Protein AF-A0AA39XYD8-F1 (afdb_monomer)

Sequence (251 aa):
MTGRFVELVSIGDPITAEKLLSNLRPEFFCQQPRWNIHKRDIPWSIYMTHDVLLQATTYLVVCSTKQSRNRIVKERLEDMFTWGQGESSVPGKFVDPFMLHLTITQEAFLEAKSIITDMRYRLYDQLDQVDRYCMKNPEDRERDELEALTIGLHTVSQDTDSMSASADMANLILRRISDAHRRYASFERDQSRKDGLEKTRDAINYLSISIESQLRWLASYKSRKDIAMNLVSVNMSWKVTELIARRSSIS

Mean predicted aligned error: 8.54 Å

Radius of gyration: 25.53 Å; Cα contacts (8 Å, |Δi|>4): 226; chains: 1; bounding box: 50×36×96 Å

Nearest PDB structures (foldseek):
  3na7-assembly1_A  TM=6.638E-01  e=9.474E-01  Helicobacter pylori NCTC 11638
  6h2d-assembly1_R  TM=3.527E-01  e=1.727E-01  Aeromonas hydrophila subsp. hydrophila AL09-71
  6z0c-assembly4_D  TM=4.457E-01  e=6.106E-01  Esc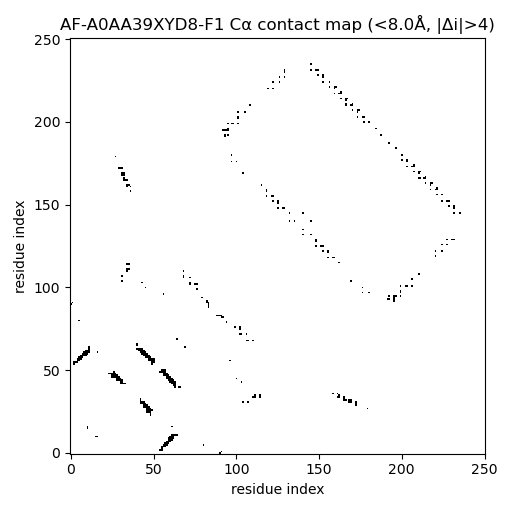herichia coli
  8d9p-assembly1_A  TM=4.903E-01  e=1.317E+00  synthetic construct
  8d9o-assembly1_A  TM=4.530E-01  e=1.180E+00  synthetic construct

pLDDT: mean 82.98, std 15.46, range [29.53, 97.88]

Organism: NCBI:txid869390

Secondary structure (DSSP, 8-state):
----------BS-HHHHHHHHHH---SEEEE---S-TTS--PPPEEEEEEETTTTEEEEEEE--TT-TTHHHHHHHHHHHHHTT-SSS-PPPPPPPTHHHHHHHHHHHHHHHHHHHHHHHHHHHHHHHHHHHHHHS-GGG--HHHHHHHHHHHHHHHHHHHHHHHHHHHHHHHHHHHHHHHHHHHHH---GGGHHHHHHHHHHHHHHHHHHHHHHHHHHHHHHHHHHHHHHHHHHHHHHHHHHHHHHHT--

Structure (mmCIF, N/CA/C/O backbone):
data_AF-A0AA39XYD8-F1
#
_entry.id   AF-A0AA39XYD8-F1
#
loop_
_atom_site.group_PDB
_atom_site.id
_atom_site.type_symbol
_atom_site.label_atom_id
_atom_site.label_alt_id
_atom_site.label_comp_id
_atom_site.label_asym_id
_atom_site.label_entity_id
_atom_site.label_seq_id
_atom_site.pdbx_PDB_ins_code
_atom_site.Cartn_x
_atom_site.Cartn_y
_atom_site.Cartn_z
_atom_site.occupancy
_atom_site.B_iso_or_equiv
_atom_site.auth_seq_id
_atom_site.auth_comp_id
_atom_site.auth_asym_id
_atom_site.auth_atom_id
_atom_site.pdbx_PDB_model_num
ATOM 1 N N . MET A 1 1 ? -13.217 -4.258 35.309 1.00 33.03 1 MET A N 1
ATOM 2 C CA . MET A 1 1 ? -14.067 -4.459 34.116 1.00 33.03 1 MET A CA 1
ATOM 3 C C . MET A 1 1 ? -13.158 -4.890 32.979 1.00 33.03 1 MET A C 1
ATOM 5 O O . MET A 1 1 ? -12.410 -4.072 32.466 1.00 33.03 1 MET A O 1
ATOM 9 N N . THR A 1 2 ? -13.102 -6.191 32.704 1.00 29.53 2 THR A N 1
ATOM 10 C CA . THR A 1 2 ? -12.073 -6.831 31.870 1.00 29.53 2 THR A CA 1
ATOM 11 C C . THR A 1 2 ? -12.725 -7.467 30.650 1.00 29.53 2 THR A C 1
ATOM 13 O O . THR A 1 2 ? -13.114 -8.630 30.695 1.00 29.53 2 THR A O 1
ATOM 16 N N . GLY A 1 3 ? -12.851 -6.702 29.566 1.00 30.56 3 GLY A N 1
ATOM 17 C CA . GLY A 1 3 ? -13.125 -7.261 28.246 1.00 30.56 3 GLY A CA 1
ATOM 18 C C . GLY A 1 3 ? -11.853 -7.934 27.739 1.00 30.56 3 GLY A C 1
ATOM 19 O O . GLY A 1 3 ? -10.925 -7.259 27.303 1.00 30.56 3 GLY A O 1
ATOM 20 N N . ARG A 1 4 ? -11.771 -9.257 27.871 1.00 43.25 4 ARG A N 1
ATOM 21 C CA . ARG A 1 4 ? -10.704 -10.086 27.301 1.00 43.25 4 ARG A CA 1
ATOM 22 C C . ARG A 1 4 ? -11.365 -11.160 26.460 1.00 43.25 4 ARG A C 1
ATOM 24 O O . ARG A 1 4 ? -12.000 -12.029 27.036 1.00 43.25 4 ARG A O 1
ATOM 31 N N . PHE A 1 5 ? -11.187 -11.096 25.145 1.00 37.56 5 PHE A N 1
ATOM 32 C CA . PHE A 1 5 ? -10.829 -12.239 24.300 1.00 37.56 5 PHE A CA 1
ATOM 33 C C . PHE A 1 5 ? -10.671 -11.733 22.859 1.00 37.56 5 PHE A C 1
ATOM 35 O O . PHE A 1 5 ? -11.650 -11.405 22.197 1.00 37.56 5 PHE A O 1
ATOM 42 N N . VAL A 1 6 ? -9.428 -11.639 22.385 1.00 45.50 6 VAL A N 1
ATOM 43 C CA . VAL A 1 6 ? -9.120 -11.481 20.959 1.00 45.50 6 VAL A CA 1
ATOM 44 C C . VAL A 1 6 ? -8.475 -12.781 20.525 1.00 45.50 6 VAL A C 1
ATOM 46 O O . VAL A 1 6 ? -7.332 -13.059 20.880 1.00 45.50 6 VAL A O 1
ATOM 49 N N . GLU A 1 7 ? -9.224 -13.605 19.803 1.00 42.00 7 GLU A N 1
ATOM 50 C CA . GLU A 1 7 ? -8.678 -14.820 19.215 1.00 42.00 7 GLU A CA 1
ATOM 51 C C . GLU A 1 7 ? -8.037 -14.466 17.870 1.00 42.00 7 GLU A C 1
ATOM 53 O O . GLU A 1 7 ? -8.695 -14.374 16.841 1.00 42.00 7 GLU A O 1
ATOM 58 N N . LEU A 1 8 ? -6.728 -14.217 17.880 1.00 46.56 8 LEU A N 1
ATOM 59 C CA . LEU A 1 8 ? -5.937 -14.051 16.661 1.00 46.56 8 LEU A CA 1
ATOM 60 C C . LEU A 1 8 ? -5.742 -15.420 16.002 1.00 46.56 8 LEU A C 1
ATOM 62 O O . LEU A 1 8 ? -4.705 -16.065 16.159 1.00 46.56 8 LEU A O 1
ATOM 66 N N . VAL A 1 9 ? -6.747 -15.880 15.258 1.00 48.34 9 VAL A N 1
ATOM 67 C CA . VAL A 1 9 ? -6.609 -17.115 14.483 1.00 48.34 9 VAL A CA 1
ATOM 68 C C . VAL A 1 9 ? -5.828 -16.803 13.206 1.00 48.34 9 VAL A C 1
ATOM 70 O O . VAL A 1 9 ? -6.396 -16.401 12.195 1.00 48.34 9 VAL A O 1
ATOM 73 N N . SER A 1 10 ? -4.503 -16.961 13.262 1.00 45.69 10 SER A N 1
ATOM 74 C CA . SER A 1 10 ? -3.648 -16.997 12.071 1.00 45.69 10 SER A CA 1
ATOM 75 C C . SER A 1 10 ? -3.865 -18.334 11.371 1.00 45.69 10 SER A C 1
ATOM 77 O O . SER A 1 10 ? -3.392 -19.371 11.836 1.00 45.69 10 SER A O 1
ATOM 79 N N . ILE A 1 11 ? -4.632 -18.330 10.285 1.00 51.59 11 ILE A N 1
ATOM 80 C CA . ILE A 1 11 ? -4.981 -19.559 9.574 1.00 51.59 11 ILE A CA 1
ATOM 81 C C . ILE A 1 11 ? -4.205 -19.635 8.268 1.00 51.59 11 ILE A C 1
ATOM 83 O O . ILE A 1 11 ? -4.453 -18.873 7.337 1.00 51.59 11 ILE A O 1
ATOM 87 N N . GLY A 1 12 ? -3.297 -20.607 8.203 1.00 47.69 12 GLY A N 1
ATOM 88 C CA . GLY A 1 12 ? -2.593 -21.011 6.986 1.00 47.69 12 GLY A CA 1
ATOM 89 C C . GLY A 1 12 ? -3.350 -22.019 6.108 1.00 47.69 12 GLY A C 1
ATOM 90 O O . GLY A 1 12 ? -2.782 -22.462 5.116 1.00 47.69 12 GLY A O 1
ATOM 91 N N . ASP A 1 13 ? -4.593 -22.386 6.445 1.00 53.75 13 ASP A N 1
ATOM 92 C CA . ASP A 1 13 ? -5.416 -23.353 5.696 1.00 53.75 13 ASP A CA 1
ATOM 93 C C . ASP A 1 13 ? -6.837 -22.806 5.389 1.00 53.75 13 ASP A C 1
ATOM 95 O O . ASP A 1 13 ? -7.633 -22.620 6.317 1.00 53.75 13 ASP A O 1
ATOM 99 N N . PRO A 1 14 ? -7.195 -22.568 4.109 1.00 53.69 14 PRO A N 1
ATOM 100 C CA . PRO A 1 14 ? -8.505 -22.053 3.688 1.00 53.69 14 PRO A CA 1
ATOM 101 C C . PRO A 1 14 ? -9.713 -22.777 4.305 1.00 53.69 14 PRO A C 1
ATOM 103 O O . PRO A 1 14 ? -10.721 -22.138 4.606 1.00 53.69 14 PRO A O 1
ATOM 106 N N . ILE A 1 15 ? -9.598 -24.086 4.561 1.00 56.22 15 ILE A N 1
ATOM 107 C CA . ILE A 1 15 ? -10.690 -24.931 5.072 1.00 56.22 15 ILE A CA 1
ATOM 108 C C . ILE A 1 15 ? -11.070 -24.559 6.517 1.00 56.22 15 ILE A C 1
ATOM 110 O O . ILE A 1 15 ? -12.238 -24.624 6.908 1.00 56.22 15 ILE A O 1
ATOM 114 N N . THR A 1 16 ? -10.095 -24.143 7.328 1.00 60.78 16 THR A N 1
ATOM 115 C CA . THR A 1 16 ? -10.338 -23.750 8.727 1.00 60.78 16 THR A CA 1
ATOM 116 C C . THR A 1 16 ? -10.955 -22.351 8.805 1.00 60.78 16 THR A C 1
ATOM 118 O O . THR A 1 16 ? -11.824 -22.104 9.641 1.00 60.78 16 THR A O 1
ATOM 121 N N . ALA A 1 17 ? -10.569 -21.451 7.894 1.00 62.19 17 ALA A N 1
ATOM 122 C CA . ALA A 1 17 ? -11.141 -20.110 7.810 1.00 62.19 17 ALA A CA 1
ATOM 123 C C . ALA A 1 17 ? -12.620 -20.150 7.403 1.00 62.19 17 ALA A C 1
ATOM 125 O O . ALA A 1 17 ? -13.432 -19.460 8.010 1.00 62.19 17 ALA A O 1
ATOM 126 N N . GLU A 1 18 ? -12.991 -20.997 6.441 1.00 64.88 18 GLU A N 1
ATOM 127 C CA . GLU A 1 18 ? -14.378 -21.141 5.981 1.00 64.88 18 GLU A CA 1
ATOM 128 C C . GLU A 1 18 ? -15.314 -21.645 7.093 1.00 64.88 18 GLU A C 1
ATOM 130 O O . GLU A 1 18 ? -16.397 -21.095 7.303 1.00 64.88 18 GLU A O 1
ATOM 135 N N . LYS A 1 19 ? -14.863 -22.624 7.890 1.00 66.06 19 LYS A N 1
ATOM 136 C CA . LYS A 1 19 ? -15.617 -23.112 9.056 1.00 66.06 19 LYS A CA 1
ATOM 137 C C . LYS A 1 19 ? -15.799 -22.041 10.129 1.00 66.06 19 LYS A C 1
ATOM 139 O O . LYS A 1 19 ? -16.892 -21.919 10.676 1.00 66.06 19 LYS A O 1
ATOM 144 N N . LEU A 1 20 ? -14.769 -21.249 10.423 1.00 66.62 20 LEU A N 1
ATOM 145 C CA . LEU A 1 20 ? -14.883 -20.165 11.405 1.00 66.62 20 LEU A CA 1
ATOM 146 C C . LEU A 1 20 ? -15.771 -19.028 10.890 1.00 66.62 20 LEU A C 1
ATOM 148 O O . LEU A 1 20 ? -16.625 -18.541 11.627 1.00 66.62 20 LEU A O 1
ATOM 152 N N . LEU A 1 21 ? -15.643 -18.671 9.610 1.00 68.88 21 LEU A N 1
ATOM 153 C CA . LEU A 1 21 ? -16.494 -17.679 8.955 1.00 68.88 21 LEU A CA 1
ATOM 154 C C . LEU A 1 21 ? -17.969 -18.095 8.935 1.00 68.88 21 LEU A C 1
ATOM 156 O O . LEU A 1 21 ? -18.824 -17.233 9.083 1.00 68.88 21 LEU A O 1
ATOM 160 N N . SER A 1 22 ? -18.284 -19.392 8.825 1.00 70.69 22 SER A N 1
ATOM 161 C CA . SER A 1 22 ? -19.678 -19.870 8.845 1.00 70.69 22 SER A CA 1
ATOM 162 C C . SER A 1 22 ? -20.425 -19.566 10.153 1.00 70.69 22 SER A C 1
ATOM 164 O O . SER A 1 22 ? -21.649 -19.441 10.148 1.00 70.69 22 SER A O 1
ATOM 166 N N . ASN A 1 23 ? -19.690 -19.380 11.255 1.00 69.81 23 ASN A N 1
ATOM 167 C CA . ASN A 1 23 ? -20.238 -19.034 12.568 1.00 69.81 23 ASN A CA 1
ATOM 168 C C . ASN A 1 23 ? -20.113 -17.537 12.900 1.00 69.81 23 ASN A C 1
ATOM 170 O O . ASN A 1 23 ? -20.677 -17.077 13.891 1.00 69.81 23 ASN A O 1
ATOM 174 N N . LEU A 1 24 ? -19.389 -16.769 12.081 1.00 72.00 24 LEU A N 1
ATOM 175 C CA . LEU A 1 24 ? -19.148 -15.341 12.263 1.00 72.00 24 LEU A CA 1
ATOM 176 C C . LEU A 1 24 ? -20.067 -14.531 11.341 1.00 72.00 24 LEU A C 1
ATOM 178 O O . LEU A 1 24 ? -20.147 -14.775 10.141 1.00 72.00 24 LEU A O 1
ATOM 182 N N . ARG A 1 25 ? -20.734 -13.510 11.886 1.00 82.69 25 ARG A N 1
ATOM 183 C CA . ARG A 1 25 ? -21.449 -12.499 11.093 1.00 82.69 25 ARG A CA 1
ATOM 184 C C . ARG A 1 25 ? -20.622 -11.214 11.077 1.00 82.69 25 ARG A C 1
ATOM 186 O O . ARG A 1 25 ? -20.811 -10.385 11.959 1.00 82.69 25 ARG A O 1
ATOM 193 N N . PRO A 1 26 ? -19.677 -11.049 10.133 1.00 83.44 26 PRO A N 1
ATOM 194 C CA . PRO A 1 26 ? -18.779 -9.905 10.150 1.00 83.44 26 PRO A CA 1
ATOM 195 C C . PRO A 1 26 ? -19.550 -8.604 9.912 1.00 83.44 26 PRO A C 1
ATOM 197 O O . PRO A 1 26 ? -20.246 -8.446 8.910 1.00 83.44 26 PRO A O 1
ATOM 200 N N . GLU A 1 27 ? -19.381 -7.655 10.824 1.00 86.00 27 GLU A N 1
ATOM 201 C CA . GLU A 1 27 ? -19.923 -6.298 10.723 1.00 86.00 27 GLU A CA 1
ATOM 202 C C . GLU A 1 27 ? -19.015 -5.399 9.880 1.00 86.00 27 GLU A C 1
ATOM 204 O O . GLU A 1 27 ? -19.467 -4.457 9.224 1.00 86.00 27 GLU A O 1
ATOM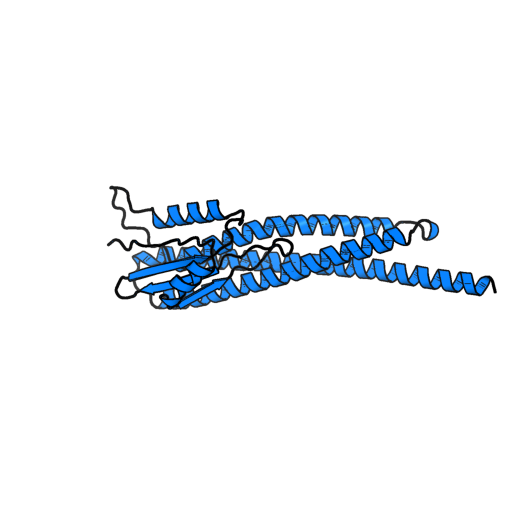 209 N N . PHE A 1 28 ? -17.717 -5.705 9.880 1.00 90.44 28 PHE A N 1
ATOM 210 C CA . PHE A 1 28 ? -16.726 -5.050 9.044 1.00 90.44 28 PHE A CA 1
ATOM 211 C C . PHE A 1 28 ? -15.718 -6.071 8.525 1.00 90.44 28 PHE A C 1
ATOM 213 O O . PHE A 1 28 ? -15.283 -6.965 9.251 1.00 90.44 28 PHE A O 1
ATOM 220 N N . PHE A 1 29 ? -15.316 -5.924 7.266 1.00 91.50 29 PHE A N 1
ATOM 221 C CA . PHE A 1 29 ? -14.237 -6.714 6.694 1.00 91.50 29 PHE A CA 1
ATOM 222 C C . PHE A 1 29 ? -13.415 -5.882 5.715 1.00 91.50 29 PHE A C 1
ATOM 224 O O . PHE A 1 29 ? -13.931 -4.986 5.041 1.00 91.50 29 PHE A O 1
ATOM 231 N N . CYS A 1 30 ? -12.126 -6.188 5.616 1.00 93.38 30 CYS A N 1
ATOM 232 C CA . CYS A 1 30 ? -11.270 -5.654 4.567 1.00 93.38 30 CYS A CA 1
ATOM 233 C C . CYS A 1 30 ? -10.163 -6.642 4.204 1.00 93.38 30 CYS A C 1
ATOM 235 O O . CYS A 1 30 ? -9.690 -7.405 5.042 1.00 93.38 30 CYS A O 1
ATOM 237 N N . GLN A 1 31 ? -9.731 -6.602 2.946 1.00 93.31 31 GLN A N 1
ATOM 238 C CA . GLN A 1 31 ? -8.562 -7.331 2.474 1.00 93.31 31 GLN A CA 1
ATOM 239 C C . GLN A 1 31 ? -7.512 -6.316 2.039 1.00 93.31 31 GLN A C 1
ATOM 241 O O . GLN A 1 31 ? -7.778 -5.501 1.161 1.00 93.31 31 GLN A O 1
ATOM 246 N N . GLN A 1 32 ? -6.327 -6.376 2.640 1.00 94.25 32 GLN A N 1
ATOM 247 C CA . GLN A 1 32 ? -5.197 -5.537 2.263 1.00 94.25 32 GLN A CA 1
ATOM 248 C C . GLN A 1 32 ? -4.805 -5.790 0.796 1.00 94.25 32 GLN A C 1
ATOM 250 O O . GLN A 1 32 ? -4.937 -6.912 0.294 1.00 94.25 32 GLN A O 1
ATOM 255 N N . PRO A 1 33 ? -4.328 -4.767 0.075 1.00 92.88 33 PRO A N 1
ATOM 256 C CA . PRO A 1 33 ? -3.934 -4.934 -1.314 1.00 92.88 33 PRO A CA 1
ATOM 257 C C . PRO A 1 33 ? -2.669 -5.786 -1.440 1.00 92.88 33 PRO A C 1
ATOM 259 O O . PRO A 1 33 ? -1.848 -5.884 -0.524 1.00 92.88 33 PRO A O 1
ATOM 262 N N . ARG A 1 34 ? -2.488 -6.390 -2.617 1.00 89.44 34 ARG A N 1
ATOM 263 C CA . ARG A 1 34 ? -1.259 -7.110 -2.960 1.00 89.44 34 ARG A CA 1
ATOM 264 C C . ARG A 1 34 ? -0.254 -6.132 -3.550 1.00 89.44 34 ARG A C 1
ATOM 266 O O . ARG A 1 34 ? -0.414 -5.671 -4.675 1.00 89.44 34 ARG A O 1
ATOM 273 N N . TRP A 1 35 ? 0.788 -5.815 -2.795 1.00 88.94 35 TRP A N 1
ATOM 274 C CA . TRP A 1 35 ? 1.808 -4.861 -3.236 1.00 88.94 35 TRP A CA 1
ATOM 275 C C . TRP A 1 35 ? 2.845 -5.460 -4.188 1.00 88.94 35 TRP A C 1
ATOM 277 O O . TRP A 1 35 ? 3.421 -4.735 -4.991 1.00 88.94 35 TRP A O 1
ATOM 287 N N . ASN A 1 36 ? 3.069 -6.775 -4.122 1.00 85.69 36 ASN A N 1
ATOM 288 C CA . ASN A 1 36 ? 3.992 -7.487 -5.001 1.00 85.69 36 ASN A CA 1
ATOM 289 C C . ASN A 1 36 ? 3.230 -8.511 -5.851 1.00 85.69 36 ASN A C 1
ATOM 291 O O . ASN A 1 36 ? 2.851 -9.568 -5.349 1.00 85.69 36 ASN A O 1
ATOM 295 N N . ILE A 1 37 ? 3.031 -8.211 -7.136 1.00 83.69 37 ILE A N 1
ATOM 296 C CA . ILE A 1 37 ? 2.336 -9.106 -8.079 1.00 83.69 37 ILE A CA 1
ATOM 297 C C . ILE A 1 37 ? 3.120 -10.367 -8.427 1.00 83.69 37 ILE A C 1
ATOM 299 O O . ILE A 1 37 ? 2.531 -11.372 -8.819 1.00 83.69 37 ILE A O 1
ATOM 303 N N . HIS A 1 38 ? 4.438 -10.338 -8.241 1.00 84.19 38 HIS A N 1
ATOM 304 C CA . HIS A 1 38 ? 5.321 -11.462 -8.545 1.00 84.19 38 HIS A CA 1
ATOM 305 C C . HIS A 1 38 ? 5.317 -12.511 -7.429 1.00 84.19 38 HIS A C 1
ATOM 307 O O . HIS A 1 38 ? 5.768 -13.638 -7.626 1.00 84.19 38 HIS A O 1
ATOM 313 N N . LYS A 1 39 ? 4.768 -12.171 -6.255 1.00 83.06 39 LYS A N 1
ATOM 314 C CA . LYS A 1 39 ? 4.590 -13.095 -5.134 1.00 83.06 39 LYS A CA 1
ATOM 315 C C . LYS A 1 39 ? 3.164 -13.640 -5.097 1.00 83.06 39 LYS A C 1
ATOM 317 O O . LYS A 1 39 ? 2.185 -12.901 -5.005 1.00 83.06 39 LYS A O 1
ATOM 322 N N . ARG A 1 40 ? 3.041 -14.970 -5.107 1.00 75.12 40 ARG A N 1
ATOM 323 C CA . ARG A 1 40 ? 1.761 -15.679 -4.942 1.00 75.12 40 ARG A CA 1
ATOM 324 C C . ARG A 1 40 ? 1.415 -15.843 -3.462 1.00 75.12 40 ARG A C 1
ATOM 326 O O . ARG A 1 40 ? 1.340 -16.961 -2.964 1.00 75.12 40 ARG A O 1
ATOM 333 N N . ASP A 1 41 ? 1.211 -14.724 -2.776 1.00 77.62 41 ASP A N 1
ATOM 334 C CA . ASP A 1 41 ? 0.820 -14.704 -1.367 1.00 77.62 41 ASP A CA 1
ATOM 335 C C . ASP A 1 41 ? -0.638 -14.270 -1.177 1.00 77.62 41 ASP A C 1
ATOM 337 O O . ASP A 1 41 ? -1.200 -13.486 -1.948 1.00 77.62 41 ASP A O 1
ATOM 341 N N . ILE A 1 42 ? -1.257 -14.801 -0.121 1.00 80.56 42 ILE A N 1
ATOM 342 C CA . ILE A 1 42 ? -2.570 -14.371 0.361 1.00 80.56 42 ILE A CA 1
ATOM 343 C C . ILE A 1 42 ? -2.359 -13.107 1.212 1.00 80.56 42 ILE A C 1
ATOM 345 O O . ILE A 1 42 ? -1.620 -13.171 2.205 1.00 80.56 42 ILE A O 1
ATOM 349 N N . PRO A 1 43 ? -2.954 -11.959 0.839 1.00 87.88 43 PRO A N 1
ATOM 350 C CA . PRO A 1 43 ? -2.853 -10.731 1.621 1.00 87.88 43 PRO A CA 1
ATOM 351 C C . PRO A 1 43 ? -3.617 -10.858 2.943 1.00 87.88 43 PRO A C 1
ATOM 353 O O . PRO A 1 43 ? -4.484 -11.721 3.084 1.00 87.88 43 PRO A O 1
ATOM 356 N N . TRP A 1 44 ? -3.333 -9.974 3.902 1.00 90.06 44 TRP A N 1
ATOM 357 C CA . TRP A 1 44 ? -4.104 -9.929 5.144 1.00 90.06 44 TRP A CA 1
ATOM 358 C C . TRP A 1 44 ? -5.569 -9.607 4.866 1.00 90.06 44 TRP A C 1
ATOM 360 O O . TRP A 1 44 ? -5.891 -8.554 4.320 1.00 90.06 44 TRP A O 1
ATOM 370 N N . SER A 1 45 ? -6.448 -10.506 5.280 1.00 91.00 45 SER A N 1
ATOM 371 C CA . SER A 1 45 ? -7.894 -10.321 5.304 1.00 91.00 45 SER A CA 1
ATOM 372 C C . SER A 1 45 ? -8.330 -10.256 6.754 1.00 91.00 45 SER A C 1
ATOM 374 O O . SER A 1 45 ? -7.965 -11.120 7.546 1.00 91.00 45 SER A O 1
ATOM 376 N N . ILE A 1 46 ? -9.068 -9.215 7.111 1.00 91.56 46 ILE A N 1
ATOM 377 C CA . ILE A 1 46 ? -9.493 -8.948 8.479 1.00 91.56 46 ILE A CA 1
ATOM 378 C C . ILE A 1 46 ? -11.011 -8.950 8.489 1.00 91.56 46 ILE A C 1
ATOM 380 O O . ILE A 1 46 ? -11.632 -8.201 7.734 1.00 91.56 46 ILE A O 1
ATOM 384 N N . TYR A 1 47 ? -11.588 -9.756 9.367 1.00 90.50 47 TYR A N 1
ATOM 385 C CA . TYR A 1 47 ? -13.016 -9.811 9.638 1.00 90.50 47 TYR A CA 1
ATOM 386 C C . TYR A 1 47 ? -13.232 -9.418 11.091 1.00 90.50 47 TYR A C 1
ATOM 388 O O . TYR A 1 47 ? -12.518 -9.896 11.968 1.00 90.50 47 TYR A O 1
ATOM 396 N N . MET A 1 48 ? -14.201 -8.548 11.335 1.00 89.19 48 MET A N 1
ATOM 397 C CA . MET A 1 48 ? -14.519 -8.019 12.652 1.00 89.19 48 MET A CA 1
ATOM 398 C C . MET A 1 48 ? -16.005 -8.220 12.925 1.00 89.19 48 MET A C 1
ATOM 400 O O . MET A 1 48 ? -16.845 -7.901 12.081 1.00 89.19 48 MET A O 1
ATOM 404 N N . THR A 1 49 ? -16.321 -8.712 14.116 1.00 88.00 49 THR A N 1
ATOM 405 C CA . THR A 1 49 ? -17.679 -8.725 14.663 1.00 88.00 49 THR A CA 1
ATOM 406 C C . THR A 1 49 ? -17.644 -8.200 16.086 1.00 88.00 49 THR A C 1
ATOM 408 O O . THR A 1 49 ? -16.679 -8.449 16.813 1.00 88.00 49 THR A O 1
ATOM 411 N N . HIS A 1 50 ? -18.697 -7.511 16.499 1.00 83.69 50 HIS A N 1
ATOM 412 C CA . HIS A 1 50 ? -18.890 -7.120 17.882 1.00 83.69 50 HIS A CA 1
ATOM 413 C C . HIS A 1 50 ? -20.077 -7.873 18.489 1.00 83.69 50 HIS A C 1
ATOM 415 O O . HIS A 1 50 ? -21.161 -7.922 17.916 1.00 83.69 50 HIS A O 1
ATOM 421 N N . ASP A 1 51 ? -19.873 -8.468 19.660 1.00 82.12 51 ASP A N 1
ATOM 422 C CA . ASP A 1 51 ? -20.948 -9.007 20.484 1.00 82.12 51 ASP A CA 1
ATOM 423 C C . ASP A 1 51 ? -21.328 -7.961 21.537 1.00 82.12 51 ASP A C 1
ATOM 425 O O . ASP A 1 51 ? -20.557 -7.663 22.453 1.00 82.12 51 ASP A O 1
ATOM 429 N N . VAL A 1 52 ? -22.535 -7.407 21.401 1.00 78.06 52 VAL A N 1
ATOM 430 C CA . VAL A 1 52 ? -23.067 -6.365 22.291 1.00 78.06 52 VAL A CA 1
ATOM 431 C C . VAL A 1 52 ? -23.309 -6.889 23.710 1.00 78.06 52 VAL A C 1
ATOM 433 O O . VAL A 1 52 ? -23.121 -6.144 24.671 1.00 78.06 52 VAL A O 1
ATOM 436 N N . LEU A 1 53 ? -23.719 -8.154 23.859 1.00 78.81 53 LEU A N 1
ATOM 437 C CA . LEU A 1 53 ? -24.016 -8.756 25.162 1.00 78.81 53 LEU A CA 1
ATOM 438 C C . LEU A 1 53 ? -22.729 -9.025 25.938 1.00 78.81 53 LEU A C 1
ATOM 440 O O . LEU A 1 53 ? -22.656 -8.747 27.134 1.00 78.81 53 LEU A O 1
ATOM 444 N N . LEU A 1 54 ? -21.709 -9.535 25.246 1.00 77.69 54 LEU A N 1
ATOM 445 C CA . LEU A 1 54 ? -20.395 -9.811 25.827 1.00 77.69 54 LEU A CA 1
ATOM 446 C C . LEU A 1 54 ? -19.481 -8.577 25.859 1.00 77.69 54 LEU A C 1
ATOM 448 O O . LEU A 1 54 ? -18.409 -8.632 26.462 1.00 77.69 54 LEU A O 1
ATOM 452 N N . GLN A 1 55 ? -19.890 -7.477 25.216 1.00 73.94 55 GLN A N 1
ATOM 453 C CA . GLN A 1 55 ? -19.069 -6.286 24.973 1.00 73.94 55 GLN A CA 1
ATOM 454 C C . GLN A 1 55 ? -17.677 -6.636 24.431 1.00 73.94 55 GLN A C 1
ATOM 456 O O . GLN A 1 55 ? -16.664 -6.053 24.826 1.00 73.94 55 GLN A O 1
ATOM 461 N N . ALA A 1 56 ? -17.627 -7.615 23.533 1.00 77.88 56 ALA A N 1
ATOM 462 C CA . ALA A 1 56 ? -16.392 -8.186 23.025 1.00 77.88 56 ALA A CA 1
ATOM 463 C C . ALA A 1 56 ? -16.326 -8.011 21.511 1.00 77.88 56 ALA A C 1
ATOM 465 O O . ALA A 1 56 ? -17.288 -8.296 20.802 1.00 77.88 56 ALA A O 1
ATOM 466 N N . THR A 1 57 ? -15.181 -7.552 21.007 1.00 83.25 57 THR A N 1
ATOM 467 C CA . THR A 1 57 ? -14.923 -7.521 19.565 1.00 83.25 57 THR A CA 1
ATOM 468 C C . THR A 1 57 ? -14.010 -8.676 19.194 1.00 83.25 57 THR A C 1
ATOM 470 O O . THR A 1 57 ? -12.882 -8.765 19.680 1.00 83.25 57 THR A O 1
ATOM 473 N N . THR A 1 58 ? -14.494 -9.542 18.312 1.00 83.94 58 THR A N 1
ATOM 474 C CA . THR A 1 58 ? -13.741 -10.676 17.786 1.00 83.94 58 THR A CA 1
ATOM 475 C C . THR A 1 58 ? -13.191 -10.324 16.414 1.00 83.94 58 THR A C 1
ATOM 477 O O . THR A 1 58 ? -13.911 -9.809 15.554 1.00 83.94 58 THR A O 1
ATOM 480 N N . TYR A 1 59 ? -11.914 -10.638 16.204 1.00 86.44 59 TYR A N 1
ATOM 481 C CA . TYR A 1 59 ? -11.239 -10.464 14.925 1.00 86.44 59 TYR A CA 1
ATOM 482 C C . TYR A 1 59 ? -10.796 -11.810 14.391 1.00 86.44 59 TYR A C 1
ATOM 484 O O . TYR A 1 59 ? -10.201 -12.594 15.118 1.00 86.44 59 TYR A O 1
ATOM 492 N N . LEU A 1 60 ? -11.003 -12.035 13.101 1.00 86.44 60 LEU A N 1
ATOM 493 C CA . LEU A 1 60 ? -10.375 -13.120 12.364 1.00 86.44 60 LEU A CA 1
ATOM 494 C C . LEU A 1 60 ? -9.417 -12.507 11.343 1.00 86.44 60 LEU A C 1
ATOM 496 O O . LEU A 1 60 ? -9.835 -11.722 10.491 1.00 86.44 60 LEU A O 1
ATOM 500 N N . VAL A 1 61 ? -8.133 -12.857 11.438 1.00 86.88 61 VAL A N 1
ATOM 501 C CA . VAL A 1 61 ? -7.078 -12.347 10.553 1.00 86.88 61 VAL A CA 1
ATOM 502 C C . VAL A 1 61 ? -6.494 -13.498 9.744 1.00 86.88 61 VAL A C 1
ATOM 504 O O . VAL A 1 61 ? -5.739 -14.319 10.255 1.00 86.88 61 VAL A O 1
ATOM 507 N N . VAL A 1 62 ? -6.806 -13.536 8.453 1.00 85.38 62 VAL A N 1
ATOM 508 C CA . VAL A 1 62 ? -6.336 -14.573 7.527 1.00 85.38 62 VAL A CA 1
ATOM 509 C C . VAL A 1 62 ? -5.207 -14.012 6.672 1.00 85.38 62 VAL A C 1
ATOM 511 O O . VAL A 1 62 ? -5.347 -12.940 6.088 1.00 85.38 62 VAL A O 1
ATOM 514 N N . CYS A 1 63 ? -4.078 -14.715 6.581 1.00 85.12 63 CYS A N 1
ATOM 515 C CA . CYS A 1 63 ? -2.949 -14.301 5.747 1.00 85.12 63 CYS A CA 1
ATOM 516 C C . CYS A 1 63 ? -2.040 -15.479 5.383 1.00 85.12 63 CYS A C 1
ATOM 518 O O . CYS A 1 63 ? -2.076 -16.529 6.022 1.00 85.12 63 CYS A O 1
ATOM 520 N N . SER A 1 64 ? -1.198 -15.303 4.358 1.00 83.56 64 SER A N 1
ATOM 521 C CA . SER A 1 64 ? -0.141 -16.276 4.048 1.00 83.56 64 SER A CA 1
ATOM 522 C C . SER A 1 64 ? 0.851 -16.373 5.209 1.00 83.56 64 SER A C 1
ATOM 524 O O . SER A 1 64 ? 1.293 -15.358 5.749 1.00 83.56 64 SER A O 1
ATOM 526 N N . THR A 1 65 ? 1.277 -17.590 5.553 1.00 78.94 65 THR A N 1
ATOM 527 C CA . THR A 1 65 ? 2.331 -17.821 6.557 1.00 78.94 65 THR A CA 1
ATOM 528 C C . THR A 1 65 ? 3.682 -17.242 6.134 1.00 78.94 65 THR A C 1
ATOM 530 O O . THR A 1 65 ? 4.533 -16.995 6.984 1.00 78.94 65 THR A O 1
ATOM 533 N N . LYS A 1 66 ? 3.866 -16.976 4.833 1.00 79.56 66 LYS A N 1
ATOM 534 C CA . LYS A 1 66 ? 5.095 -16.434 4.238 1.00 79.56 66 LYS A CA 1
ATOM 535 C C . LYS A 1 66 ? 5.174 -14.903 4.251 1.00 79.56 66 LYS A C 1
ATOM 537 O O . LYS A 1 66 ? 6.166 -14.353 3.777 1.00 79.56 66 LYS A O 1
ATOM 542 N N . GLN A 1 67 ? 4.159 -14.209 4.773 1.00 78.94 67 GLN A N 1
ATOM 543 C CA . GLN A 1 67 ? 4.183 -12.747 4.861 1.00 78.94 67 GLN A CA 1
ATOM 544 C C . GLN A 1 67 ? 5.326 -12.274 5.769 1.00 78.94 67 GLN A C 1
ATOM 546 O O . GLN A 1 67 ? 5.431 -12.676 6.932 1.00 78.94 67 GLN A O 1
ATOM 551 N N . SER A 1 68 ? 6.161 -11.373 5.248 1.00 80.50 68 SER A N 1
ATOM 552 C CA . SER A 1 68 ? 7.409 -10.941 5.894 1.00 80.50 68 SER A CA 1
ATOM 553 C C . SER A 1 68 ? 7.181 -10.228 7.234 1.00 80.50 68 SER A C 1
ATOM 555 O O . SER A 1 68 ? 8.003 -10.315 8.148 1.00 80.50 68 SER A O 1
ATOM 557 N N . ARG A 1 69 ? 6.033 -9.555 7.373 1.00 86.69 69 ARG A N 1
ATOM 558 C CA . ARG A 1 69 ? 5.657 -8.759 8.548 1.00 86.69 69 ARG A CA 1
ATOM 559 C C . ARG A 1 69 ? 4.821 -9.512 9.584 1.00 86.69 69 ARG A C 1
ATOM 561 O O . ARG A 1 69 ? 4.520 -8.926 10.619 1.00 86.69 69 ARG A O 1
ATOM 568 N N . ASN A 1 70 ? 4.470 -10.786 9.369 1.00 86.12 70 ASN A N 1
ATOM 569 C CA . ASN A 1 70 ? 3.569 -11.524 10.272 1.00 86.12 70 ASN A CA 1
ATOM 570 C C . ASN A 1 70 ? 4.027 -11.517 11.733 1.00 86.12 70 ASN A C 1
ATOM 572 O O . ASN A 1 70 ? 3.210 -11.305 12.624 1.00 86.12 70 ASN A O 1
ATOM 576 N N . ARG A 1 71 ? 5.328 -11.719 11.979 1.00 87.31 71 ARG A N 1
ATOM 577 C CA . ARG A 1 71 ? 5.889 -11.699 13.338 1.00 87.31 71 ARG A CA 1
ATOM 578 C C . ARG A 1 71 ? 5.684 -10.338 14.009 1.00 87.31 71 ARG A C 1
ATOM 580 O O . ARG A 1 71 ? 5.179 -10.288 15.120 1.00 87.31 71 ARG A O 1
ATOM 587 N N . ILE A 1 72 ? 6.013 -9.254 13.306 1.00 90.06 72 ILE A N 1
ATOM 588 C CA . ILE A 1 72 ? 5.899 -7.879 13.819 1.00 90.06 72 ILE A CA 1
ATOM 589 C C . ILE A 1 72 ? 4.434 -7.524 14.080 1.00 90.06 72 ILE A C 1
ATOM 591 O O . ILE A 1 72 ? 4.112 -6.967 15.124 1.00 90.06 72 ILE A O 1
ATOM 595 N N . VAL A 1 73 ? 3.535 -7.867 13.152 1.00 89.50 73 VAL A N 1
ATOM 596 C CA . VAL A 1 73 ? 2.091 -7.673 13.338 1.00 89.50 73 VAL A CA 1
ATOM 597 C C . VAL A 1 73 ? 1.624 -8.414 14.586 1.00 89.50 73 VAL A C 1
ATOM 599 O O . VAL A 1 73 ? 0.966 -7.815 15.427 1.00 89.50 73 VAL A O 1
ATOM 602 N N . LYS A 1 74 ? 1.991 -9.692 14.734 1.00 86.31 74 LYS A N 1
ATOM 603 C CA . LYS A 1 74 ? 1.605 -10.500 15.891 1.00 86.31 74 LYS A CA 1
ATOM 604 C C . LYS A 1 74 ? 2.093 -9.879 17.204 1.00 86.31 74 LYS A C 1
ATOM 606 O O . LYS A 1 74 ? 1.268 -9.674 18.082 1.00 86.31 74 LYS A O 1
ATOM 611 N N . GLU A 1 75 ? 3.369 -9.506 17.292 1.00 86.94 75 GLU A N 1
ATOM 612 C CA . GLU A 1 75 ? 3.959 -8.854 18.474 1.00 86.94 75 GLU A CA 1
ATOM 613 C C . GLU A 1 75 ? 3.229 -7.549 18.826 1.00 86.94 75 GLU A C 1
ATOM 615 O O . GLU A 1 75 ? 2.787 -7.368 19.956 1.00 86.94 75 GLU A O 1
ATOM 620 N N . ARG A 1 76 ? 2.992 -6.669 17.843 1.00 87.12 76 ARG A N 1
ATOM 621 C CA . ARG A 1 76 ? 2.276 -5.401 18.073 1.00 87.12 76 ARG A CA 1
ATOM 622 C C . ARG A 1 76 ? 0.834 -5.612 18.536 1.00 87.12 76 ARG A C 1
ATOM 624 O O . ARG A 1 76 ? 0.325 -4.817 19.323 1.00 87.12 76 ARG A O 1
ATOM 631 N N . LEU A 1 77 ? 0.158 -6.640 18.024 1.00 84.44 77 LEU A N 1
ATOM 632 C CA . LEU A 1 77 ? -1.200 -6.970 18.450 1.00 84.44 77 LEU A CA 1
ATOM 633 C C . LEU A 1 77 ? -1.203 -7.595 19.849 1.00 84.44 77 LEU A C 1
ATOM 635 O O . LEU A 1 77 ? -2.051 -7.239 20.662 1.00 84.44 77 LEU A O 1
ATOM 639 N N . GLU A 1 78 ? -0.245 -8.468 20.160 1.00 83.06 78 GLU A N 1
ATOM 640 C CA . GLU A 1 78 ? -0.059 -9.010 21.507 1.00 83.06 78 GLU A CA 1
ATOM 641 C C . GLU A 1 78 ? 0.179 -7.881 22.514 1.00 83.06 78 GLU A C 1
ATOM 643 O O . GLU A 1 78 ? -0.547 -7.807 23.501 1.00 83.06 78 GLU A O 1
ATOM 648 N N . ASP A 1 79 ? 1.079 -6.937 22.240 1.00 81.75 79 ASP A N 1
ATOM 649 C CA . ASP A 1 79 ? 1.327 -5.771 23.103 1.00 81.75 79 ASP A CA 1
ATOM 650 C C . ASP A 1 79 ? 0.067 -4.918 23.311 1.00 81.75 79 ASP A C 1
ATOM 652 O O . ASP A 1 79 ? -0.222 -4.450 24.415 1.00 81.75 79 ASP A O 1
ATOM 656 N N . MET A 1 80 ? -0.720 -4.738 22.249 1.00 79.81 80 MET A N 1
ATOM 657 C CA . MET A 1 80 ? -1.958 -3.965 22.289 1.00 79.81 80 MET A CA 1
ATOM 658 C C . MET A 1 80 ? -3.032 -4.618 23.174 1.00 79.81 80 MET A C 1
ATOM 660 O O . MET A 1 80 ? -3.808 -3.900 23.803 1.00 79.81 80 MET A O 1
ATOM 664 N N . PHE A 1 81 ? -3.074 -5.954 23.255 1.00 74.00 81 PHE A N 1
ATOM 665 C CA . PHE A 1 81 ? -4.102 -6.693 24.003 1.00 74.00 81 PHE A CA 1
ATOM 666 C C . PHE A 1 81 ? -3.634 -7.278 25.349 1.00 74.00 81 PHE A C 1
ATOM 668 O O . PHE A 1 81 ? -4.469 -7.614 26.190 1.00 74.00 81 PHE A O 1
ATOM 675 N N . THR A 1 82 ? -2.328 -7.398 25.595 1.00 68.88 82 THR A N 1
ATOM 676 C CA . THR A 1 82 ? -1.762 -7.948 26.845 1.00 68.88 82 THR A CA 1
ATOM 677 C C . THR A 1 82 ? -1.586 -6.906 27.951 1.00 68.88 82 THR A C 1
ATOM 679 O O . THR A 1 82 ? -1.389 -7.280 29.113 1.00 68.88 82 THR A O 1
ATOM 682 N N . TRP A 1 83 ? -1.737 -5.614 27.635 1.00 53.03 83 TRP A N 1
ATOM 683 C CA . TRP A 1 83 ? -1.625 -4.481 28.563 1.00 53.03 83 TRP A CA 1
ATOM 684 C C . TRP A 1 83 ? -2.786 -4.430 29.581 1.00 53.03 83 TRP A C 1
ATOM 686 O O . TRP A 1 83 ? -3.664 -3.571 29.544 1.00 53.03 83 TRP A O 1
ATOM 696 N N . GLY A 1 84 ? -2.811 -5.400 30.496 1.00 49.94 84 GLY A N 1
ATOM 697 C CA . GLY A 1 84 ? -3.834 -5.551 31.535 1.00 49.94 84 GLY A CA 1
ATOM 698 C C . GLY A 1 84 ? -3.747 -6.845 32.354 1.00 49.94 84 GLY A C 1
ATOM 699 O O . GLY A 1 84 ? -4.720 -7.193 33.020 1.00 49.94 84 GLY A O 1
ATOM 700 N N . GLN A 1 85 ? -2.642 -7.600 32.271 1.00 47.50 85 GLN A N 1
ATOM 701 C CA . GLN A 1 85 ? -2.403 -8.847 33.026 1.00 47.50 85 GLN A CA 1
ATOM 702 C C . GLN A 1 85 ? -1.517 -8.672 34.280 1.00 47.50 85 GLN A C 1
ATOM 704 O O . GLN A 1 85 ? -1.319 -9.643 35.000 1.00 47.50 85 GLN A O 1
ATOM 709 N N . GLY A 1 86 ? -1.002 -7.469 34.567 1.00 46.03 86 GLY A N 1
ATOM 710 C CA . GLY A 1 86 ? -0.172 -7.199 35.754 1.00 46.03 86 GLY A CA 1
ATOM 711 C C . GLY A 1 86 ? -0.973 -6.716 36.972 1.00 46.03 86 GLY A C 1
ATOM 712 O O . GLY A 1 86 ? -1.947 -5.983 36.819 1.00 46.03 86 GLY A O 1
ATOM 713 N N . GLU A 1 87 ? -0.523 -7.081 38.179 1.00 43.88 87 GLU A N 1
ATOM 714 C CA . GLU A 1 87 ? -1.140 -6.801 39.497 1.00 43.88 87 GLU A CA 1
ATOM 715 C C . GLU A 1 87 ? -1.288 -5.306 39.858 1.00 43.88 87 GLU A C 1
ATOM 717 O O . GLU A 1 87 ? -1.906 -4.958 40.860 1.00 43.88 87 GLU A O 1
ATOM 722 N N . SER A 1 88 ? -0.769 -4.392 39.037 1.00 44.72 88 SER A N 1
ATOM 723 C CA . SER A 1 88 ? -0.964 -2.946 39.183 1.00 44.72 88 SER A CA 1
ATOM 724 C C . SER A 1 88 ? -2.097 -2.488 38.269 1.00 44.72 88 SER A C 1
ATOM 726 O O . SER A 1 88 ? -1.885 -2.091 37.124 1.00 44.72 88 SER A O 1
ATOM 728 N N . SER A 1 89 ? -3.323 -2.587 38.774 1.00 42.69 89 SER A N 1
ATOM 729 C CA . SER A 1 89 ? -4.567 -2.214 38.103 1.00 42.69 89 SER A CA 1
ATOM 730 C C . SER A 1 89 ? -4.660 -0.707 37.826 1.00 42.69 89 SER A C 1
ATOM 732 O O . SER A 1 89 ? -5.393 0.020 38.497 1.00 42.69 89 SER A O 1
ATOM 734 N N . VAL A 1 90 ? -3.954 -0.229 36.803 1.00 48.25 90 VAL A N 1
ATOM 735 C CA . VAL A 1 90 ? -4.433 0.920 36.029 1.00 48.25 90 VAL A CA 1
ATOM 736 C C . VAL A 1 90 ? -5.613 0.398 35.199 1.00 48.25 90 VAL A C 1
ATOM 738 O O . VAL A 1 90 ? -5.463 -0.646 34.558 1.00 48.25 90 VAL A O 1
ATOM 741 N N . PRO A 1 91 ? -6.795 1.043 35.224 1.00 47.88 91 PRO A N 1
ATOM 742 C CA . PRO A 1 91 ? -7.925 0.637 34.397 1.00 47.88 91 PRO A CA 1
ATOM 743 C C . PRO A 1 91 ? -7.463 0.451 32.951 1.00 47.88 91 PRO A C 1
ATOM 745 O O . PRO A 1 91 ? -6.811 1.338 32.399 1.00 47.88 91 PRO A O 1
ATOM 748 N N . GLY A 1 92 ? -7.742 -0.729 32.388 1.00 55.88 92 GLY A N 1
ATOM 749 C CA . GLY A 1 92 ? -7.270 -1.138 31.068 1.00 55.88 92 GLY A CA 1
ATOM 750 C C . GLY A 1 92 ? -7.496 -0.030 30.049 1.00 55.88 92 GLY A C 1
ATOM 751 O O . GLY A 1 92 ? -8.620 0.442 29.876 1.00 55.88 92 GLY A O 1
ATOM 752 N N . LYS A 1 93 ? -6.411 0.419 29.418 1.00 65.06 93 LYS A N 1
ATOM 753 C CA . LYS A 1 93 ? -6.465 1.453 28.391 1.00 65.06 93 LYS A CA 1
ATOM 754 C C . LYS A 1 93 ? -7.385 0.956 27.281 1.00 65.06 93 LYS A C 1
ATOM 756 O O . LYS A 1 93 ? -7.109 -0.073 26.672 1.00 65.06 93 LYS A O 1
ATOM 761 N N . PHE A 1 94 ? -8.484 1.666 27.052 1.00 72.00 94 PHE A N 1
ATOM 762 C CA . PHE A 1 94 ? -9.399 1.355 25.965 1.00 72.00 94 PHE A CA 1
ATOM 763 C C . PHE A 1 94 ? -8.634 1.383 24.637 1.00 72.00 94 PHE A C 1
ATOM 765 O O . PHE A 1 94 ? -8.017 2.391 24.280 1.00 72.00 94 PHE A O 1
ATOM 772 N N . VAL A 1 95 ? -8.660 0.258 23.929 1.00 80.69 95 VAL A N 1
ATOM 773 C CA . VAL A 1 95 ? -8.159 0.147 22.563 1.00 80.69 95 VAL A CA 1
ATOM 774 C C . VAL A 1 95 ? -9.369 0.184 21.649 1.00 80.69 95 VAL A C 1
ATOM 776 O O . VAL A 1 95 ? -10.247 -0.673 21.739 1.00 80.69 95 VAL A O 1
ATOM 779 N N . ASP A 1 96 ? -9.404 1.183 20.776 1.00 87.19 96 ASP A N 1
ATOM 780 C CA . ASP A 1 96 ? -10.447 1.292 19.766 1.00 87.19 96 ASP A CA 1
ATOM 781 C C . ASP A 1 96 ? -10.456 0.051 18.852 1.00 87.19 96 ASP A C 1
ATOM 783 O O . ASP A 1 96 ? -9.384 -0.385 18.407 1.00 87.19 96 ASP A O 1
ATOM 787 N N . PRO A 1 97 ? -11.636 -0.500 18.518 1.00 88.12 97 PRO A N 1
ATOM 788 C CA . PRO A 1 97 ? -11.742 -1.676 17.664 1.00 88.12 97 PRO A CA 1
ATOM 789 C C . PRO A 1 97 ? -11.037 -1.561 16.297 1.00 88.12 97 PRO A C 1
ATOM 791 O O . PRO A 1 97 ? -10.463 -2.512 15.763 1.00 88.12 97 PRO A O 1
ATOM 794 N N . PHE A 1 98 ? -11.004 -0.367 15.717 1.00 92.31 98 PHE A N 1
ATOM 795 C CA . PHE A 1 98 ? -10.385 -0.130 14.421 1.00 92.31 98 PHE A CA 1
ATOM 796 C C . PHE A 1 98 ? -8.855 -0.036 14.490 1.00 92.31 98 PHE A C 1
ATOM 798 O O . PHE A 1 98 ? -8.199 -0.139 13.451 1.00 92.31 98 PHE A O 1
ATOM 805 N N . MET A 1 99 ? -8.248 0.069 15.679 1.00 91.25 99 MET A N 1
ATOM 806 C CA . MET A 1 99 ? -6.790 0.161 15.828 1.00 91.25 99 MET A CA 1
ATOM 807 C C . MET A 1 99 ? -6.054 -1.085 15.305 1.00 91.25 99 MET A C 1
ATOM 809 O O . MET A 1 99 ? -4.958 -0.973 14.747 1.00 91.25 99 MET A O 1
ATOM 813 N N . LEU A 1 100 ? -6.666 -2.272 15.398 1.00 92.31 100 LEU A N 1
ATOM 814 C CA . LEU A 1 100 ? -6.117 -3.496 14.801 1.00 92.31 100 LEU A CA 1
ATOM 815 C C . LEU A 1 100 ? -6.032 -3.374 13.276 1.00 92.31 100 LEU A C 1
ATOM 817 O O . LEU A 1 100 ? -4.988 -3.663 12.686 1.00 92.31 100 LEU A O 1
ATOM 821 N N . HIS A 1 101 ? -7.100 -2.889 12.637 1.00 94.00 101 HIS A N 1
ATOM 822 C CA . HIS A 1 101 ? -7.124 -2.681 11.190 1.00 94.00 101 HIS A CA 1
ATOM 823 C C . HIS A 1 101 ? -6.042 -1.697 10.748 1.00 94.00 101 HIS A C 1
ATOM 825 O O . HIS A 1 101 ? -5.369 -1.936 9.744 1.00 94.00 101 HIS A O 1
ATOM 831 N N . LEU A 1 102 ? -5.841 -0.615 11.502 1.00 95.56 102 LEU A N 1
ATOM 832 C CA . LEU A 1 102 ? -4.821 0.392 11.204 1.00 95.56 102 LEU A CA 1
ATOM 833 C C . LEU A 1 102 ? -3.409 -0.144 11.403 1.00 95.56 102 LEU A C 1
ATOM 835 O O . LEU A 1 102 ? -2.548 0.125 10.573 1.00 95.56 102 LEU A O 1
ATOM 839 N N . THR A 1 103 ? -3.184 -0.945 12.442 1.00 94.06 103 THR A N 1
ATOM 840 C CA . THR A 1 103 ? -1.890 -1.589 12.697 1.00 94.06 103 THR A CA 1
ATOM 841 C C . THR A 1 103 ? -1.502 -2.504 11.537 1.00 94.06 103 THR A C 1
ATOM 843 O O . THR A 1 103 ? -0.404 -2.386 10.996 1.00 94.06 103 THR A O 1
ATOM 846 N N . ILE A 1 104 ? -2.424 -3.359 11.083 1.00 94.19 104 ILE A N 1
ATOM 847 C CA . ILE A 1 104 ? -2.183 -4.243 9.933 1.00 94.19 104 ILE A CA 1
ATOM 848 C C . ILE A 1 104 ? -2.013 -3.431 8.641 1.00 94.19 104 ILE A C 1
ATOM 850 O O . ILE A 1 104 ? -1.100 -3.702 7.863 1.00 94.19 104 ILE A O 1
ATOM 854 N N . THR A 1 105 ? -2.844 -2.408 8.421 1.00 95.56 105 THR A N 1
ATOM 855 C CA . THR A 1 105 ? -2.732 -1.523 7.246 1.00 95.56 105 THR A CA 1
ATOM 856 C C . THR A 1 105 ? -1.382 -0.803 7.223 1.00 95.56 105 THR A C 1
ATOM 858 O O . THR A 1 105 ? -0.753 -0.699 6.172 1.00 95.56 105 THR A O 1
ATOM 861 N N . GLN A 1 106 ? -0.898 -0.343 8.379 1.00 95.62 106 GLN A N 1
ATOM 862 C CA . GLN A 1 106 ? 0.408 0.291 8.518 1.00 95.62 106 GLN A CA 1
ATOM 863 C C . GLN A 1 106 ? 1.532 -0.678 8.149 1.00 95.62 106 GLN A C 1
ATOM 865 O O . GLN A 1 106 ? 2.390 -0.316 7.349 1.00 95.62 106 GLN A O 1
ATOM 870 N N . GLU A 1 107 ? 1.536 -1.895 8.695 1.00 93.31 107 GLU A N 1
ATOM 871 C CA . GLU A 1 107 ? 2.580 -2.881 8.388 1.00 93.31 107 GLU A CA 1
ATOM 872 C C . GLU A 1 107 ? 2.560 -3.301 6.913 1.00 93.31 107 GLU A C 1
ATOM 874 O O . GLU A 1 107 ? 3.615 -3.340 6.276 1.00 93.31 107 GLU A O 1
ATOM 879 N N . ALA A 1 108 ? 1.371 -3.499 6.334 1.00 92.88 108 ALA A N 1
ATOM 880 C CA . ALA A 1 108 ? 1.219 -3.761 4.904 1.00 92.88 108 ALA A CA 1
ATOM 881 C C . ALA A 1 108 ? 1.768 -2.604 4.052 1.00 92.88 108 ALA A C 1
ATOM 883 O O . ALA A 1 108 ? 2.449 -2.821 3.050 1.00 92.88 108 ALA A O 1
ATOM 884 N N . PHE A 1 109 ? 1.517 -1.360 4.462 1.00 94.25 109 PHE A N 1
ATOM 885 C CA . PHE A 1 109 ? 2.027 -0.182 3.768 1.00 94.25 109 PHE A CA 1
ATOM 886 C C . PHE A 1 109 ? 3.543 0.010 3.943 1.00 94.25 109 PHE A C 1
ATOM 888 O O . PHE A 1 109 ? 4.222 0.472 3.027 1.00 94.25 109 PHE A O 1
ATOM 895 N N . LEU A 1 110 ? 4.116 -0.365 5.088 1.00 93.38 110 LEU A N 1
ATOM 896 C CA . LEU A 1 110 ? 5.566 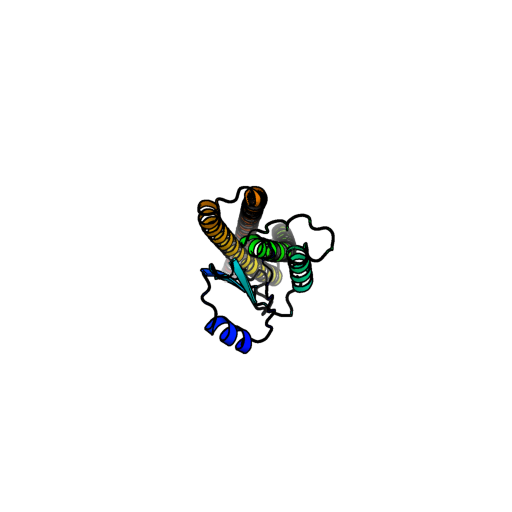-0.338 5.285 1.00 93.38 110 LEU A CA 1
ATOM 897 C C . LEU A 1 110 ? 6.285 -1.367 4.405 1.00 93.38 110 LEU A C 1
ATOM 899 O O . LEU A 1 110 ? 7.364 -1.075 3.892 1.00 93.38 110 LEU A O 1
ATOM 903 N N . GLU A 1 111 ? 5.698 -2.546 4.195 1.00 90.44 111 GLU A N 1
ATOM 904 C CA . GLU A 1 111 ? 6.193 -3.502 3.199 1.00 90.44 111 GLU A CA 1
ATOM 905 C C . GLU A 1 111 ? 6.084 -2.934 1.777 1.00 90.44 111 GLU A C 1
ATOM 907 O O . GLU A 1 111 ? 7.055 -2.980 1.018 1.00 90.44 111 GLU A O 1
ATOM 912 N N . ALA A 1 112 ? 4.954 -2.301 1.449 1.00 92.56 112 ALA A N 1
ATOM 913 C CA . ALA A 1 112 ? 4.748 -1.637 0.163 1.00 92.56 112 ALA A CA 1
ATOM 914 C C . ALA A 1 112 ? 5.847 -0.623 -0.168 1.00 92.56 112 ALA A C 1
ATOM 916 O O . ALA A 1 112 ? 6.351 -0.606 -1.288 1.00 92.56 112 ALA A O 1
ATOM 917 N N . LYS A 1 113 ? 6.257 0.199 0.807 1.00 93.56 113 LYS A N 1
ATOM 918 C CA . LYS A 1 113 ? 7.316 1.202 0.614 1.00 93.56 113 LYS A CA 1
ATOM 919 C C . LYS A 1 113 ? 8.634 0.587 0.149 1.00 93.56 113 LYS A C 1
ATOM 921 O O . LYS A 1 113 ? 9.301 1.186 -0.693 1.00 93.56 113 LYS A O 1
ATOM 926 N N . SER A 1 114 ? 9.000 -0.589 0.663 1.00 91.88 114 SER A N 1
ATOM 927 C CA . SER A 1 114 ? 10.209 -1.297 0.221 1.00 91.88 114 SER A CA 1
ATOM 928 C C . SER A 1 114 ? 10.087 -1.704 -1.246 1.00 91.88 114 SER A C 1
ATOM 930 O O . SER A 1 114 ? 10.949 -1.384 -2.053 1.00 91.88 114 SER A O 1
ATOM 932 N N . ILE A 1 115 ? 8.963 -2.322 -1.611 1.00 92.31 115 ILE A N 1
ATOM 933 C CA . ILE A 1 115 ? 8.710 -2.814 -2.973 1.00 92.31 115 ILE A CA 1
ATOM 934 C C . ILE A 1 115 ? 8.671 -1.647 -3.976 1.00 92.31 115 ILE A C 1
ATOM 936 O O . ILE A 1 115 ? 9.256 -1.721 -5.057 1.00 92.31 115 ILE A O 1
ATOM 940 N N . ILE A 1 116 ? 8.015 -0.542 -3.613 1.00 94.62 116 ILE A N 1
ATOM 941 C CA . ILE A 1 116 ? 7.953 0.663 -4.448 1.00 94.62 116 ILE A CA 1
ATOM 942 C C . ILE A 1 116 ? 9.340 1.297 -4.595 1.00 94.62 116 ILE A C 1
ATOM 944 O O . ILE A 1 116 ? 9.666 1.814 -5.662 1.00 94.62 116 ILE A O 1
ATOM 948 N N . THR A 1 117 ? 10.172 1.243 -3.553 1.00 94.75 117 THR A N 1
ATOM 949 C CA . THR A 1 117 ? 11.553 1.738 -3.607 1.00 94.75 117 THR A CA 1
ATOM 950 C C . THR A 1 117 ? 12.387 0.946 -4.615 1.00 94.75 117 THR A C 1
ATOM 952 O O . THR A 1 117 ? 13.069 1.557 -5.437 1.00 94.75 117 THR A O 1
ATOM 955 N N . ASP A 1 118 ? 12.265 -0.380 -4.629 1.00 93.44 118 ASP A N 1
ATOM 956 C CA . ASP A 1 118 ? 12.966 -1.235 -5.595 1.00 93.44 118 ASP A CA 1
ATOM 957 C C . ASP A 1 118 ? 12.488 -0.992 -7.034 1.00 93.44 118 ASP A C 1
ATOM 959 O O . ASP A 1 118 ? 13.287 -0.925 -7.969 1.00 93.44 118 ASP A O 1
ATOM 963 N N . MET A 1 119 ? 11.175 -0.822 -7.235 1.00 94.62 119 MET A N 1
ATOM 964 C CA . MET A 1 119 ? 10.619 -0.442 -8.540 1.00 94.62 119 MET A CA 1
ATOM 965 C C . MET A 1 119 ? 11.143 0.921 -8.995 1.00 94.62 119 MET A C 1
ATOM 967 O O . MET A 1 119 ? 11.543 1.066 -10.147 1.00 94.62 119 MET A O 1
ATOM 971 N N . ARG A 1 120 ? 11.205 1.898 -8.086 1.00 95.25 120 ARG A N 1
ATOM 972 C CA . ARG A 1 120 ? 11.730 3.233 -8.376 1.00 95.25 120 ARG A CA 1
ATOM 973 C C . ARG A 1 120 ? 13.177 3.175 -8.860 1.00 95.25 120 ARG A C 1
ATOM 975 O O . ARG A 1 120 ? 13.497 3.867 -9.819 1.00 95.25 120 ARG A O 1
ATOM 982 N N . TYR A 1 121 ? 14.040 2.382 -8.223 1.00 96.12 121 TYR A N 1
ATOM 983 C CA . TYR A 1 121 ? 15.425 2.237 -8.680 1.00 96.12 121 TYR A CA 1
ATOM 984 C C . TYR A 1 121 ? 15.491 1.657 -10.090 1.00 96.12 121 TYR A C 1
ATOM 986 O O . TYR A 1 121 ? 16.096 2.271 -10.962 1.00 96.12 121 TYR A O 1
ATOM 994 N N . ARG A 1 122 ? 14.748 0.576 -10.353 1.00 94.75 122 ARG A N 1
ATOM 995 C CA . ARG A 1 122 ? 14.659 0.002 -11.703 1.00 94.75 122 ARG A CA 1
ATOM 996 C C . ARG A 1 122 ? 14.145 1.003 -12.735 1.00 94.75 122 ARG A C 1
ATOM 998 O O . ARG A 1 122 ? 14.631 1.001 -13.858 1.00 94.75 122 ARG A O 1
ATOM 1005 N N . LEU A 1 123 ? 13.187 1.863 -12.378 1.00 95.88 123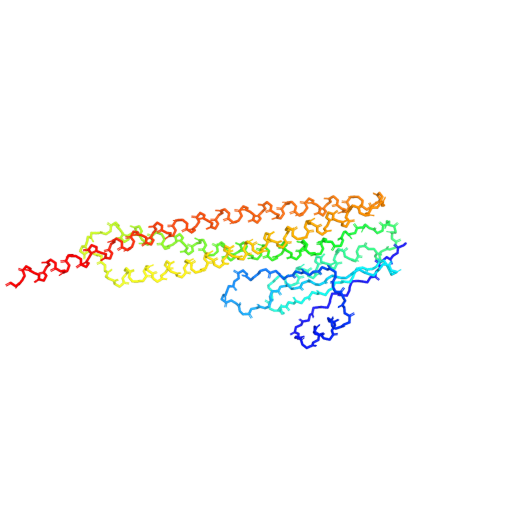 LEU A N 1
ATOM 1006 C CA . LEU A 1 123 ? 12.736 2.932 -13.266 1.00 95.88 123 LEU A CA 1
ATOM 1007 C C . LEU A 1 123 ? 13.884 3.880 -13.612 1.00 95.88 123 LEU A C 1
ATOM 1009 O O . LEU A 1 123 ? 14.122 4.108 -14.791 1.00 95.88 123 LEU A O 1
ATOM 1013 N N . TYR A 1 124 ? 14.584 4.424 -12.616 1.00 96.38 124 TYR A N 1
ATOM 1014 C CA . TYR A 1 124 ? 15.685 5.356 -12.872 1.00 96.38 124 TYR A CA 1
ATOM 1015 C C . TYR A 1 124 ? 16.807 4.712 -13.690 1.00 96.38 124 TYR A C 1
ATOM 1017 O O . TYR A 1 124 ? 17.253 5.319 -14.656 1.00 96.38 124 TYR A O 1
ATOM 1025 N N . ASP A 1 125 ? 17.152 3.453 -13.416 1.00 96.00 125 ASP A N 1
ATOM 1026 C CA . ASP A 1 125 ? 18.136 2.719 -14.217 1.00 96.00 125 ASP A CA 1
ATOM 1027 C C . ASP A 1 125 ? 17.713 2.598 -15.690 1.00 96.00 125 ASP A C 1
ATOM 1029 O O . ASP A 1 125 ? 18.556 2.665 -16.586 1.00 96.00 125 ASP A O 1
ATOM 1033 N N . GLN A 1 126 ? 16.416 2.403 -15.959 1.00 94.06 126 GLN A N 1
ATOM 1034 C CA . GLN A 1 126 ? 15.886 2.367 -17.326 1.00 94.06 126 GLN A CA 1
ATOM 1035 C C . GLN A 1 126 ? 15.891 3.753 -17.976 1.00 94.06 126 GLN A C 1
ATOM 1037 O O . GLN A 1 126 ? 16.248 3.865 -19.146 1.00 94.06 126 GLN A O 1
ATOM 1042 N N . LEU A 1 127 ? 15.538 4.810 -17.237 1.00 94.62 127 LEU A N 1
ATOM 1043 C CA . LEU A 1 127 ? 15.603 6.187 -17.738 1.00 94.62 127 LEU A CA 1
ATOM 1044 C C . LEU A 1 127 ? 17.039 6.556 -18.139 1.00 94.62 127 LEU A C 1
ATOM 1046 O O . LEU A 1 127 ? 17.258 7.007 -19.260 1.00 94.62 127 LEU A O 1
ATOM 1050 N N . ASP A 1 128 ? 18.021 6.247 -17.292 1.00 94.69 128 ASP A N 1
ATOM 1051 C CA . ASP A 1 128 ? 19.437 6.509 -17.566 1.00 94.69 128 ASP A CA 1
ATOM 1052 C C . ASP A 1 128 ? 19.954 5.722 -18.782 1.00 94.69 128 ASP A C 1
ATOM 1054 O O . ASP A 1 128 ? 20.854 6.165 -19.500 1.00 94.69 128 ASP A O 1
ATOM 1058 N N . GLN A 1 129 ? 19.424 4.521 -19.031 1.00 94.19 129 GLN A N 1
ATOM 1059 C CA . GLN A 1 129 ? 19.758 3.759 -20.237 1.00 94.19 129 GLN A CA 1
ATOM 1060 C C . GLN A 1 129 ? 19.132 4.371 -21.494 1.00 94.19 129 GLN A C 1
ATOM 1062 O O . GLN A 1 129 ? 19.807 4.459 -22.519 1.00 94.19 129 GLN A O 1
ATOM 1067 N N . VAL A 1 130 ? 17.881 4.836 -21.419 1.00 93.25 130 VAL A N 1
ATOM 1068 C CA . VAL A 1 130 ? 17.218 5.537 -22.530 1.00 93.25 130 VAL A CA 1
ATOM 1069 C C . VAL A 1 130 ? 17.964 6.819 -22.878 1.00 93.25 130 VAL A C 1
ATOM 1071 O O . VAL A 1 130 ? 18.232 7.058 -24.056 1.00 93.25 130 VAL A O 1
ATOM 1074 N N . ASP A 1 131 ? 18.353 7.606 -21.877 1.00 91.44 131 ASP A N 1
ATOM 1075 C CA . ASP A 1 131 ? 19.116 8.836 -22.083 1.00 91.44 131 ASP A CA 1
ATOM 1076 C C . ASP A 1 131 ? 20.467 8.539 -22.744 1.00 91.44 131 ASP A C 1
ATOM 1078 O O . ASP A 1 131 ? 20.806 9.149 -23.761 1.00 91.44 131 ASP A O 1
ATOM 1082 N N . ARG A 1 132 ? 21.201 7.528 -22.254 1.00 92.31 132 ARG A N 1
ATOM 1083 C CA . ARG A 1 132 ? 22.457 7.080 -22.880 1.00 92.31 132 ARG A CA 1
ATOM 1084 C C . ARG A 1 132 ? 22.262 6.640 -24.325 1.00 92.31 132 ARG A C 1
ATOM 1086 O O . ARG A 1 132 ? 23.049 7.037 -25.178 1.00 92.31 132 ARG A O 1
ATOM 1093 N N . TYR A 1 133 ? 21.220 5.864 -24.618 1.00 90.69 133 TYR A N 1
ATOM 1094 C CA . TYR A 1 133 ? 20.898 5.447 -25.983 1.00 90.69 133 TYR A CA 1
ATOM 1095 C C . TYR A 1 133 ? 20.599 6.650 -26.890 1.00 90.69 133 TYR A C 1
ATOM 1097 O O . TYR A 1 133 ? 21.086 6.721 -28.019 1.00 90.69 133 TYR A O 1
ATOM 1105 N N . CYS A 1 134 ? 19.850 7.637 -26.390 1.00 87.25 134 CYS A N 1
ATOM 1106 C CA . CYS A 1 134 ? 19.521 8.852 -27.136 1.00 87.25 134 CYS A CA 1
ATOM 1107 C C . CYS A 1 134 ? 20.744 9.747 -27.395 1.00 87.25 134 CYS A C 1
ATOM 1109 O O . CYS A 1 134 ? 20.757 10.473 -28.388 1.00 87.25 134 CYS A O 1
ATOM 1111 N N . MET A 1 135 ? 21.773 9.688 -26.546 1.00 88.69 135 MET A N 1
ATOM 1112 C CA . MET A 1 135 ? 23.027 10.428 -26.732 1.00 88.69 135 MET A CA 1
ATOM 1113 C C . MET A 1 135 ? 23.984 9.777 -27.740 1.00 88.69 135 MET A C 1
ATOM 1115 O O . MET A 1 135 ? 24.909 10.443 -28.203 1.00 88.69 135 MET A O 1
ATOM 1119 N N . LYS A 1 136 ? 23.779 8.505 -28.110 1.00 89.12 136 LYS A N 1
ATOM 1120 C CA . LYS A 1 136 ? 24.596 7.840 -29.138 1.00 89.12 136 LYS A CA 1
ATOM 1121 C C . LYS A 1 136 ? 24.359 8.456 -30.512 1.00 89.12 136 LYS A C 1
ATOM 1123 O O . LYS A 1 136 ? 23.229 8.861 -30.824 1.00 89.12 136 LYS A O 1
ATOM 1128 N N . ASN A 1 137 ? 25.388 8.440 -31.360 1.00 86.31 137 ASN A N 1
ATOM 1129 C CA . ASN A 1 137 ? 25.215 8.757 -32.775 1.00 86.31 137 ASN A CA 1
ATOM 1130 C C . ASN A 1 137 ? 24.242 7.753 -33.413 1.00 86.31 137 ASN A C 1
ATOM 1132 O O . ASN A 1 137 ? 24.189 6.603 -32.974 1.00 86.31 137 ASN A O 1
ATOM 1136 N N . PRO A 1 138 ? 23.486 8.139 -34.454 1.00 81.94 138 PRO A N 1
ATOM 1137 C CA . PRO A 1 138 ? 22.541 7.238 -35.116 1.00 81.94 138 PRO A CA 1
ATOM 1138 C C . PRO A 1 138 ? 23.153 5.908 -35.585 1.00 81.94 138 PRO A C 1
ATOM 1140 O O . PRO A 1 138 ? 22.483 4.879 -35.536 1.00 81.94 138 PRO A O 1
ATOM 1143 N N . GLU A 1 139 ? 24.424 5.925 -35.988 1.00 82.38 139 GLU A N 1
ATOM 1144 C CA . GLU A 1 139 ? 25.167 4.755 -36.475 1.00 82.38 139 GLU A CA 1
ATOM 1145 C C . GLU A 1 139 ? 25.511 3.756 -35.359 1.00 82.38 139 GLU A C 1
ATOM 1147 O O . GLU A 1 139 ? 25.505 2.551 -35.595 1.00 82.38 139 GLU A O 1
ATOM 1152 N N . ASP A 1 140 ? 25.720 4.252 -34.135 1.00 84.31 140 ASP A N 1
ATOM 1153 C CA . ASP A 1 140 ? 26.097 3.468 -32.948 1.00 84.31 140 ASP A CA 1
ATOM 1154 C C . ASP A 1 140 ? 24.879 2.910 -32.191 1.00 84.31 140 ASP A C 1
ATOM 1156 O O . ASP A 1 140 ? 25.003 2.233 -31.168 1.00 84.31 140 ASP A O 1
ATOM 1160 N N . ARG A 1 141 ? 23.668 3.253 -32.636 1.00 85.56 141 ARG A N 1
ATOM 1161 C CA . ARG A 1 141 ? 22.427 2.800 -32.009 1.00 85.56 141 ARG A CA 1
ATOM 1162 C C . ARG A 1 141 ? 22.099 1.411 -32.507 1.00 85.56 141 ARG A C 1
ATOM 1164 O O . ARG A 1 141 ? 21.828 1.238 -33.693 1.00 85.56 141 ARG A O 1
ATOM 1171 N N . GLU A 1 142 ? 22.013 0.433 -31.619 1.00 86.75 142 GLU A N 1
ATOM 1172 C CA . GLU A 1 142 ? 21.681 -0.946 -31.980 1.00 86.75 142 GLU A CA 1
ATOM 1173 C C . GLU A 1 142 ? 20.187 -1.240 -31.811 1.00 86.75 142 GLU A C 1
ATOM 1175 O O . GLU A 1 142 ? 19.504 -0.669 -30.962 1.00 86.75 142 GLU A O 1
ATOM 1180 N N . ARG A 1 143 ? 19.645 -2.117 -32.666 1.00 84.12 143 ARG A N 1
ATOM 1181 C CA . ARG A 1 143 ? 18.232 -2.520 -32.568 1.00 84.12 143 ARG A CA 1
ATOM 1182 C C . ARG A 1 143 ? 17.981 -3.336 -31.298 1.00 84.12 143 ARG A C 1
ATOM 1184 O O . ARG A 1 143 ? 16.972 -3.109 -30.640 1.00 84.12 143 ARG A O 1
ATOM 1191 N N . ASP A 1 144 ? 18.900 -4.233 -30.966 1.00 87.94 144 ASP A N 1
ATOM 1192 C CA . ASP A 1 144 ? 18.754 -5.160 -29.843 1.00 87.94 144 ASP A CA 1
ATOM 1193 C C . ASP A 1 144 ? 18.772 -4.411 -28.500 1.00 87.94 144 ASP A C 1
ATOM 1195 O O . ASP A 1 144 ? 17.999 -4.723 -27.598 1.00 87.94 144 ASP A O 1
ATOM 1199 N N . GLU A 1 145 ? 19.573 -3.345 -28.392 1.00 89.81 145 GLU A N 1
ATOM 1200 C CA . GLU A 1 145 ? 19.565 -2.445 -27.233 1.00 89.81 145 GLU A CA 1
ATOM 1201 C C . GLU A 1 145 ? 18.220 -1.715 -27.088 1.00 89.81 145 GLU A C 1
ATOM 1203 O O . GLU A 1 145 ? 17.672 -1.626 -25.990 1.00 89.81 145 GLU A O 1
ATOM 1208 N N . LEU A 1 146 ? 17.642 -1.240 -28.195 1.00 87.75 146 LEU A N 1
ATOM 1209 C CA . LEU A 1 146 ? 16.337 -0.575 -28.194 1.00 87.75 146 LEU A CA 1
ATOM 1210 C C . LEU A 1 146 ? 15.194 -1.528 -27.817 1.00 87.75 146 LEU A C 1
ATOM 1212 O O . LEU A 1 146 ? 14.261 -1.141 -27.107 1.00 87.75 146 LEU A O 1
ATOM 1216 N N . GLU A 1 147 ? 15.267 -2.778 -28.272 1.00 89.00 147 GLU A N 1
ATOM 1217 C CA . GLU A 1 147 ? 14.335 -3.838 -27.888 1.00 89.00 147 GLU A CA 1
ATOM 1218 C C . GLU A 1 147 ? 14.443 -4.148 -26.390 1.00 89.00 147 GLU A C 1
ATOM 1220 O O . GLU A 1 147 ? 13.428 -4.149 -25.689 1.00 89.00 147 GLU A O 1
ATOM 1225 N N . ALA A 1 148 ? 15.665 -4.300 -25.868 1.00 92.00 148 ALA A N 1
ATOM 1226 C CA . ALA A 1 148 ? 15.906 -4.514 -24.444 1.00 92.00 148 ALA A CA 1
ATOM 1227 C C . ALA A 1 148 ? 15.356 -3.362 -23.582 1.00 92.00 148 ALA A C 1
ATOM 1229 O O . ALA A 1 148 ? 14.678 -3.612 -22.581 1.00 92.00 148 ALA A O 1
ATOM 1230 N N . LEU A 1 149 ? 15.567 -2.108 -24.002 1.00 92.50 149 LEU A N 1
ATOM 1231 C CA . LEU A 1 149 ? 15.013 -0.924 -23.334 1.00 92.50 149 LEU A CA 1
ATOM 1232 C C . LEU A 1 149 ? 13.484 -0.922 -23.333 1.00 92.50 149 LEU A C 1
ATOM 1234 O O . LEU A 1 149 ? 12.853 -0.625 -22.319 1.00 92.50 149 LEU A O 1
ATOM 1238 N N . THR A 1 150 ? 12.878 -1.290 -24.462 1.00 90.44 150 THR A N 1
ATOM 1239 C CA . THR A 1 150 ? 11.419 -1.372 -24.597 1.00 90.44 150 THR A CA 1
ATOM 1240 C C . THR A 1 150 ? 10.839 -2.407 -23.629 1.00 90.44 150 THR A C 1
ATOM 1242 O O . THR A 1 150 ? 9.881 -2.120 -22.909 1.00 90.44 150 THR A O 1
ATOM 1245 N N . ILE A 1 151 ? 11.448 -3.595 -23.548 1.00 92.31 151 ILE A N 1
ATOM 1246 C CA . ILE A 1 151 ? 11.036 -4.666 -22.627 1.00 92.31 151 ILE A CA 1
ATOM 1247 C C . ILE A 1 151 ? 11.199 -4.230 -21.162 1.00 92.31 151 ILE A C 1
ATOM 1249 O O . ILE A 1 151 ? 10.293 -4.435 -20.344 1.00 92.31 151 ILE A O 1
ATOM 1253 N N . GLY A 1 152 ? 12.328 -3.600 -20.825 1.00 92.94 152 GLY A N 1
ATOM 1254 C CA . GLY A 1 152 ? 12.607 -3.103 -19.478 1.00 92.94 152 GLY A CA 1
ATOM 1255 C C . GLY A 1 152 ? 11.591 -2.054 -19.020 1.00 92.94 152 GLY A C 1
ATOM 1256 O O . GLY A 1 152 ? 10.988 -2.192 -17.950 1.00 92.94 152 GLY A O 1
ATOM 1257 N N . LEU A 1 153 ? 11.315 -1.055 -19.861 1.00 93.00 153 LEU A N 1
ATOM 1258 C CA . LEU A 1 153 ? 10.304 -0.032 -19.588 1.00 93.00 153 LEU A CA 1
ATOM 1259 C C . LEU A 1 153 ? 8.889 -0.611 -19.482 1.00 93.00 153 LEU A C 1
ATOM 1261 O O . LEU A 1 153 ? 8.126 -0.179 -18.615 1.00 93.00 153 LEU A O 1
ATOM 1265 N N . HIS A 1 154 ? 8.525 -1.596 -20.309 1.00 92.69 154 HIS A N 1
ATOM 1266 C CA . HIS A 1 154 ? 7.233 -2.277 -20.190 1.00 92.69 154 HIS A CA 1
ATOM 1267 C C . HIS A 1 154 ? 7.091 -3.025 -18.866 1.00 92.69 154 HIS A C 1
ATOM 1269 O O . HIS A 1 154 ? 6.039 -2.938 -18.231 1.00 92.69 154 HIS A O 1
ATOM 1275 N N . THR A 1 155 ? 8.148 -3.700 -18.418 1.00 92.56 155 THR A N 1
ATOM 1276 C CA . THR A 1 155 ? 8.159 -4.398 -17.125 1.00 92.56 155 THR A CA 1
ATOM 1277 C C . THR A 1 155 ? 7.927 -3.415 -15.976 1.00 92.56 155 THR A C 1
ATOM 1279 O O . THR A 1 155 ? 7.045 -3.616 -15.141 1.00 92.56 155 THR A O 1
ATOM 1282 N N . VAL A 1 156 ? 8.652 -2.291 -15.970 1.00 93.12 156 VAL A N 1
ATOM 1283 C CA . VAL A 1 156 ? 8.462 -1.222 -14.975 1.00 93.12 156 VAL A CA 1
ATOM 1284 C C . VAL A 1 156 ? 7.069 -0.587 -15.083 1.00 93.12 156 VAL A C 1
ATOM 1286 O O . VAL A 1 156 ? 6.483 -0.217 -14.062 1.00 93.12 156 VAL A O 1
ATOM 1289 N N . SER A 1 157 ? 6.501 -0.494 -16.290 1.00 91.25 157 SER A N 1
ATOM 1290 C CA . SER A 1 157 ? 5.129 -0.015 -16.506 1.00 91.25 157 SER A CA 1
ATOM 1291 C C . SER A 1 157 ? 4.110 -0.879 -15.780 1.00 91.25 157 SER A C 1
ATOM 1293 O O . SER A 1 157 ? 3.302 -0.355 -15.018 1.00 91.25 157 SER A O 1
ATOM 1295 N N . GLN A 1 158 ? 4.174 -2.195 -15.988 1.00 92.31 158 GLN A N 1
ATOM 1296 C CA . GLN A 1 158 ? 3.244 -3.145 -15.380 1.00 92.31 158 GLN A CA 1
ATOM 1297 C C . GLN A 1 158 ? 3.328 -3.100 -13.852 1.00 92.31 158 GLN A C 1
ATOM 1299 O O . GLN A 1 158 ? 2.300 -3.062 -13.174 1.00 92.31 158 GLN A O 1
ATOM 1304 N N . ASP A 1 159 ? 4.547 -3.020 -13.315 1.00 93.12 159 ASP A N 1
ATOM 1305 C CA . ASP A 1 159 ? 4.765 -2.871 -11.878 1.00 93.12 159 ASP A CA 1
ATOM 1306 C C . ASP A 1 159 ? 4.165 -1.563 -11.345 1.00 93.12 159 ASP A C 1
ATOM 1308 O O . ASP A 1 159 ? 3.458 -1.571 -10.337 1.00 93.12 159 ASP A O 1
ATOM 1312 N N . THR A 1 160 ? 4.399 -0.439 -12.028 1.00 93.75 160 THR A N 1
ATOM 1313 C CA . THR A 1 160 ? 3.892 0.880 -11.613 1.00 93.75 160 THR A CA 1
ATOM 1314 C C . THR A 1 160 ? 2.365 0.933 -11.638 1.00 93.75 160 THR A C 1
ATOM 1316 O O . THR A 1 160 ? 1.748 1.442 -10.696 1.00 93.75 160 THR A O 1
ATOM 1319 N N . ASP A 1 161 ? 1.742 0.392 -12.686 1.00 93.56 161 ASP A N 1
ATOM 1320 C CA . ASP A 1 161 ? 0.286 0.338 -12.818 1.00 93.56 161 ASP A CA 1
ATOM 1321 C C . ASP A 1 161 ? -0.330 -0.540 -11.727 1.00 93.56 161 ASP A C 1
ATOM 1323 O O . ASP A 1 161 ? -1.283 -0.128 -11.059 1.00 93.56 161 ASP A O 1
ATOM 1327 N N . SER A 1 162 ? 0.261 -1.709 -11.462 1.00 93.69 162 SER A N 1
ATOM 1328 C CA . SER A 1 162 ? -0.215 -2.563 -10.381 1.00 93.69 162 SER A CA 1
ATOM 1329 C C . SER A 1 162 ? -0.047 -1.922 -9.004 1.00 93.69 162 SER A C 1
ATOM 1331 O O . SER A 1 162 ? -0.940 -2.053 -8.168 1.00 93.69 162 SER A O 1
ATOM 1333 N N . MET A 1 163 ? 1.075 -1.251 -8.736 1.00 94.31 163 MET A N 1
ATOM 1334 C CA . MET A 1 163 ? 1.292 -0.568 -7.457 1.00 94.31 163 MET A CA 1
ATOM 1335 C C . MET A 1 163 ? 0.319 0.598 -7.269 1.00 94.31 163 MET A C 1
ATOM 1337 O O . MET A 1 163 ? -0.142 0.827 -6.151 1.00 94.31 163 MET A O 1
ATOM 1341 N N . SER A 1 164 ? -0.023 1.302 -8.351 1.00 94.62 164 SER A N 1
ATOM 1342 C CA . SER A 1 164 ? -1.021 2.378 -8.336 1.00 94.62 164 SER A CA 1
ATOM 1343 C C . SER A 1 164 ? -2.401 1.833 -7.971 1.00 94.62 164 SER A C 1
ATOM 1345 O O . SER A 1 164 ? -3.014 2.321 -7.024 1.00 94.62 164 SER A O 1
ATOM 1347 N N . ALA A 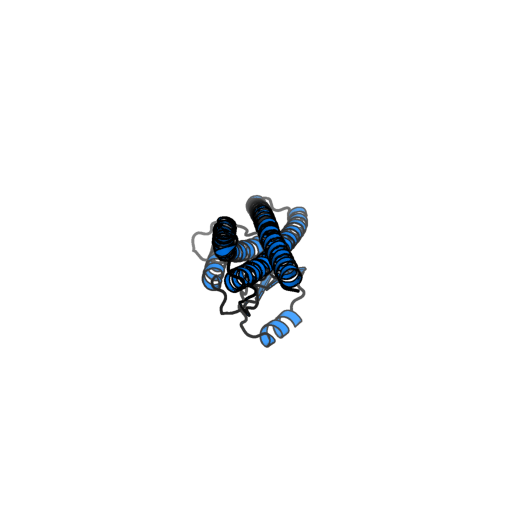1 165 ? -2.833 0.747 -8.622 1.00 94.31 165 ALA A N 1
ATOM 1348 C CA . ALA A 1 165 ? -4.091 0.079 -8.295 1.00 94.31 165 ALA A CA 1
ATOM 1349 C C . ALA A 1 165 ? -4.128 -0.407 -6.832 1.00 94.31 165 ALA A C 1
ATOM 1351 O O . ALA A 1 165 ? -5.124 -0.223 -6.131 1.00 94.31 165 ALA A O 1
ATOM 1352 N N . SER A 1 166 ? -3.028 -0.977 -6.335 1.00 94.94 166 SER A N 1
ATOM 1353 C CA . SER A 1 166 ? -2.913 -1.403 -4.935 1.00 94.94 166 SER A CA 1
ATOM 1354 C C . SER A 1 166 ? -2.990 -0.233 -3.952 1.00 94.94 166 SER A C 1
ATOM 1356 O O . SER A 1 166 ? -3.641 -0.353 -2.914 1.00 94.94 166 SER A O 1
ATOM 1358 N N . ALA A 1 167 ? -2.394 0.913 -4.279 1.00 95.38 167 ALA A N 1
ATOM 1359 C CA . ALA A 1 167 ? -2.482 2.110 -3.451 1.00 95.38 167 ALA A CA 1
ATOM 1360 C C . ALA A 1 167 ? -3.887 2.735 -3.454 1.00 95.38 167 ALA A C 1
ATOM 1362 O O . ALA A 1 167 ? -4.361 3.154 -2.396 1.00 95.38 167 ALA A O 1
ATOM 1363 N N . ASP A 1 168 ? -4.594 2.715 -4.587 1.00 95.50 168 ASP A N 1
ATOM 1364 C CA . ASP A 1 168 ? -6.000 3.128 -4.658 1.00 95.50 168 ASP A CA 1
ATOM 1365 C C . ASP A 1 168 ? -6.889 2.237 -3.782 1.00 95.50 168 ASP A C 1
ATOM 1367 O O . ASP A 1 168 ? -7.742 2.731 -3.038 1.00 95.50 168 ASP A O 1
ATOM 1371 N N . MET A 1 169 ? -6.653 0.921 -3.800 1.00 95.12 169 MET A N 1
ATOM 1372 C CA . MET A 1 169 ? -7.353 -0.018 -2.921 1.00 95.12 169 MET A CA 1
ATOM 1373 C C . MET A 1 169 ? -7.034 0.220 -1.447 1.00 95.12 169 MET A C 1
ATOM 1375 O O . MET A 1 169 ? -7.951 0.221 -0.624 1.00 95.12 169 MET A O 1
ATOM 1379 N N . ALA A 1 170 ? -5.776 0.499 -1.099 1.00 96.00 170 ALA A N 1
ATOM 1380 C CA . ALA A 1 170 ? -5.407 0.865 0.267 1.00 96.00 170 ALA A CA 1
ATOM 1381 C C . ALA A 1 170 ? -6.151 2.127 0.742 1.00 96.00 170 ALA A C 1
ATOM 1383 O O . ALA A 1 170 ? -6.663 2.171 1.862 1.00 96.00 170 ALA A O 1
ATOM 1384 N N . ASN A 1 171 ? -6.269 3.133 -0.131 1.00 95.62 171 ASN A N 1
ATOM 1385 C CA . ASN A 1 171 ? -7.001 4.362 0.161 1.00 95.62 171 ASN A CA 1
ATOM 1386 C C . ASN A 1 171 ? -8.507 4.098 0.346 1.00 95.62 171 ASN A C 1
ATOM 1388 O O . ASN A 1 171 ? -9.124 4.599 1.288 1.00 95.62 171 ASN A O 1
ATOM 1392 N N . LEU A 1 172 ? -9.107 3.257 -0.503 1.00 96.00 172 LEU A N 1
ATOM 1393 C CA . LEU A 1 172 ? -10.503 2.841 -0.357 1.00 96.00 172 LEU A CA 1
ATOM 1394 C C . LEU A 1 172 ? -10.750 2.134 0.984 1.00 96.00 172 LEU A C 1
ATOM 1396 O O . LEU A 1 172 ? -11.736 2.433 1.659 1.00 96.00 172 LEU A O 1
ATOM 1400 N N . ILE A 1 173 ? -9.851 1.234 1.393 1.00 96.00 173 ILE A N 1
ATOM 1401 C CA . ILE A 1 173 ? -9.926 0.538 2.685 1.00 96.00 173 ILE A CA 1
ATOM 1402 C C . ILE A 1 173 ? -9.883 1.544 3.837 1.00 96.00 173 ILE A C 1
ATOM 1404 O O . ILE A 1 173 ? -10.745 1.492 4.712 1.00 96.00 173 ILE A O 1
ATOM 1408 N N . LEU A 1 174 ? -8.945 2.496 3.823 1.00 96.94 174 LEU A N 1
ATOM 1409 C CA . LEU A 1 174 ? -8.861 3.528 4.861 1.00 96.94 174 LEU A CA 1
ATOM 1410 C C . LEU A 1 174 ? -10.107 4.410 4.925 1.00 96.94 174 LEU A C 1
ATOM 1412 O O . LEU A 1 174 ? -10.564 4.726 6.021 1.00 96.94 174 LEU A O 1
ATOM 1416 N N . ARG A 1 175 ? -10.702 4.767 3.782 1.00 96.88 175 ARG A N 1
ATOM 1417 C CA . ARG A 1 175 ? -11.979 5.498 3.751 1.00 96.88 175 ARG A CA 1
ATOM 1418 C C . ARG A 1 175 ? -13.097 4.693 4.409 1.00 96.88 175 ARG A C 1
ATOM 1420 O O . ARG A 1 175 ? -13.816 5.226 5.248 1.00 96.88 175 ARG A O 1
ATOM 1427 N N . ARG A 1 176 ? -13.196 3.394 4.105 1.00 96.12 176 ARG A N 1
ATOM 1428 C CA . ARG A 1 176 ? -14.178 2.496 4.738 1.00 96.12 176 ARG A CA 1
ATOM 1429 C C . ARG A 1 176 ? -13.952 2.359 6.243 1.00 96.12 176 ARG A C 1
ATOM 1431 O O . ARG A 1 176 ? -14.929 2.404 6.988 1.00 96.12 176 ARG A O 1
ATOM 1438 N N . ILE A 1 177 ? -12.698 2.237 6.686 1.00 96.19 177 ILE A N 1
ATOM 1439 C CA . ILE A 1 177 ? -12.342 2.234 8.113 1.00 96.19 177 ILE A CA 1
ATOM 1440 C C . ILE A 1 177 ? -12.747 3.566 8.753 1.00 96.19 177 ILE A C 1
ATOM 1442 O O . ILE A 1 177 ? -13.393 3.559 9.792 1.00 96.19 177 ILE A O 1
ATOM 1446 N N . SER A 1 178 ? -12.443 4.701 8.119 1.00 96.88 178 SER A N 1
ATOM 1447 C CA . SER A 1 178 ? -12.800 6.040 8.608 1.00 96.88 178 SER A CA 1
ATOM 1448 C C . SER A 1 178 ? -14.307 6.212 8.788 1.00 96.88 178 SER A C 1
ATOM 1450 O O . SER A 1 178 ? -14.760 6.678 9.832 1.00 96.88 178 SER A O 1
ATOM 1452 N N . ASP A 1 179 ? -15.103 5.785 7.807 1.00 96.00 179 ASP A N 1
ATOM 1453 C CA . ASP A 1 179 ? -16.562 5.874 7.873 1.00 96.00 179 ASP A CA 1
ATOM 1454 C C . ASP A 1 179 ? -17.159 4.926 8.922 1.00 96.00 179 ASP A C 1
ATOM 1456 O O . ASP A 1 179 ? -18.124 5.275 9.607 1.00 96.00 179 ASP A O 1
ATOM 1460 N N . ALA A 1 180 ? -16.599 3.723 9.074 1.00 93.88 180 ALA A N 1
ATOM 1461 C CA . ALA A 1 180 ? -17.009 2.784 10.112 1.00 93.88 180 ALA A CA 1
ATOM 1462 C C . ALA A 1 180 ? -16.644 3.300 11.515 1.00 93.88 180 ALA A C 1
ATOM 1464 O O . ALA A 1 180 ? -17.518 3.359 12.379 1.00 93.88 180 ALA A O 1
ATOM 1465 N N . HIS A 1 181 ? -15.414 3.783 11.701 1.00 94.81 181 HIS A N 1
ATOM 1466 C CA . HIS A 1 181 ? -14.948 4.406 12.936 1.00 94.81 181 HIS A CA 1
ATOM 1467 C C . HIS A 1 181 ? -15.772 5.648 13.292 1.00 94.81 181 HIS A C 1
ATOM 1469 O O . HIS A 1 181 ? -16.169 5.807 14.439 1.00 94.81 181 HIS A O 1
ATOM 1475 N N . ARG A 1 182 ? -16.117 6.510 12.324 1.00 94.81 182 ARG A N 1
ATOM 1476 C CA . ARG A 1 182 ? -16.963 7.692 12.575 1.00 94.81 182 ARG A CA 1
ATOM 1477 C C . ARG A 1 182 ? -18.347 7.301 13.090 1.00 94.81 182 ARG A C 1
ATOM 1479 O O . ARG A 1 182 ? -18.846 7.935 14.017 1.00 94.81 182 ARG A O 1
ATOM 1486 N N . ARG A 1 183 ? -18.960 6.262 12.509 1.00 91.44 183 ARG A N 1
ATOM 1487 C CA . ARG A 1 183 ? -20.243 5.727 12.991 1.00 91.44 183 ARG A CA 1
ATOM 1488 C C . ARG A 1 183 ? -20.100 5.168 14.402 1.00 91.44 183 ARG A C 1
ATOM 1490 O O . ARG A 1 183 ? -20.867 5.562 15.271 1.00 91.44 183 ARG A O 1
ATOM 1497 N N . TYR A 1 184 ? -19.091 4.335 14.637 1.00 89.25 184 TYR A N 1
ATOM 1498 C CA . TYR A 1 184 ? -18.792 3.776 15.955 1.00 89.25 184 TYR A CA 1
ATOM 1499 C C . TYR A 1 184 ? -18.599 4.868 17.021 1.00 89.25 184 TYR A C 1
ATOM 1501 O O . TYR A 1 184 ? -19.330 4.908 18.007 1.00 89.25 184 TYR A O 1
ATOM 1509 N N . ALA A 1 185 ? -17.708 5.827 16.763 1.00 90.00 185 ALA A N 1
ATOM 1510 C CA . ALA A 1 185 ? -17.402 6.929 17.667 1.00 90.00 185 ALA A CA 1
ATOM 1511 C C . ALA A 1 185 ? -18.617 7.830 17.957 1.00 90.00 185 ALA A C 1
ATOM 1513 O O . ALA A 1 185 ? -18.691 8.415 19.030 1.00 90.00 185 ALA A O 1
ATOM 1514 N N . SER A 1 186 ? -19.583 7.937 17.033 1.00 89.50 186 SER A N 1
ATOM 1515 C CA . SER A 1 186 ? -20.809 8.724 17.252 1.00 89.50 186 SER A CA 1
ATOM 1516 C C . SER A 1 186 ? -21.779 8.096 18.259 1.00 89.50 186 SER A C 1
ATOM 1518 O O . SER A 1 186 ? -22.582 8.809 18.861 1.00 89.50 186 SER A O 1
ATOM 1520 N N . PHE A 1 187 ? -21.705 6.775 18.450 1.00 86.12 187 PHE A N 1
ATOM 1521 C CA . PHE A 1 187 ? -22.514 6.050 19.431 1.00 86.12 187 PHE A CA 1
ATOM 1522 C C . PHE A 1 187 ? -21.811 5.897 20.781 1.00 86.12 187 PHE A C 1
ATOM 1524 O O . PHE A 1 187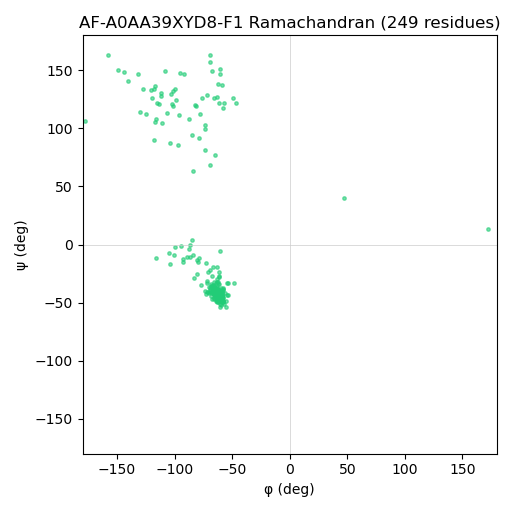 ? -22.476 5.595 21.774 1.00 86.12 187 PHE A O 1
ATOM 1531 N N . GLU A 1 188 ? -20.499 6.127 20.834 1.00 84.56 188 GLU A N 1
ATOM 1532 C CA . GLU A 1 188 ? -19.722 6.031 22.061 1.00 84.56 188 GLU A CA 1
ATOM 1533 C C . GLU A 1 188 ? -19.958 7.257 22.955 1.00 84.56 188 GLU A C 1
ATOM 1535 O O . GLU A 1 188 ? -19.835 8.405 22.528 1.00 84.56 188 GLU A O 1
ATOM 1540 N N . ARG A 1 189 ? -20.333 7.005 24.211 1.00 82.31 189 ARG A N 1
ATOM 1541 C CA . ARG A 1 189 ? -20.682 8.048 25.195 1.00 82.31 189 ARG A CA 1
ATOM 1542 C C .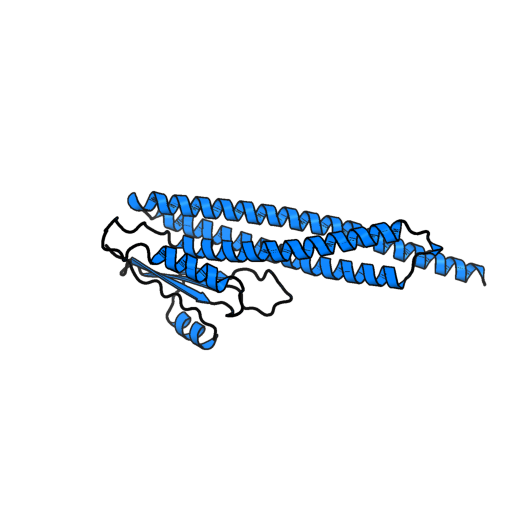 ARG A 1 189 ? -19.729 8.075 26.383 1.00 82.31 189 ARG A C 1
ATOM 1544 O O . ARG A 1 189 ? -19.780 9.008 27.182 1.00 82.31 189 ARG A O 1
ATOM 1551 N N . ASP A 1 190 ? -18.884 7.058 26.518 1.00 83.69 190 ASP A N 1
ATOM 1552 C CA . ASP A 1 190 ? -17.947 6.942 27.623 1.00 83.69 190 ASP A CA 1
ATOM 1553 C C . ASP A 1 190 ? -16.732 7.856 27.412 1.00 83.69 190 ASP A C 1
ATOM 1555 O O . ASP A 1 190 ? -15.886 7.642 26.539 1.00 83.69 190 ASP A O 1
ATOM 1559 N N . GLN A 1 191 ? -16.619 8.875 28.264 1.00 82.75 191 GLN A N 1
ATOM 1560 C CA . GLN A 1 191 ? -15.529 9.845 28.212 1.00 82.75 191 GLN A CA 1
ATOM 1561 C C . GLN A 1 191 ? -14.150 9.203 28.426 1.00 82.75 191 GLN A C 1
ATOM 1563 O O . GLN A 1 191 ? -13.157 9.714 27.908 1.00 82.75 191 GLN A O 1
ATOM 1568 N N . SER A 1 192 ? -14.069 8.073 29.140 1.00 80.75 192 SER A N 1
ATOM 1569 C CA . SER A 1 192 ? -12.805 7.361 29.367 1.00 80.75 192 SER A CA 1
ATOM 1570 C C . SER A 1 192 ? -12.218 6.757 28.084 1.00 80.75 192 SER A C 1
ATOM 1572 O O . SER A 1 192 ? -11.015 6.506 28.008 1.00 80.75 192 SER A O 1
ATOM 1574 N N . ARG A 1 193 ? -13.044 6.586 27.044 1.00 84.62 193 ARG A N 1
ATOM 1575 C CA . ARG A 1 193 ? -12.662 6.013 25.745 1.00 84.62 193 ARG A CA 1
ATOM 1576 C C . ARG A 1 193 ? -12.233 7.060 24.722 1.00 84.62 193 ARG A C 1
ATOM 1578 O O . ARG A 1 193 ? -11.628 6.715 23.708 1.00 84.62 193 ARG A O 1
ATOM 1585 N N . LYS A 1 194 ? -12.492 8.343 24.998 1.00 86.44 194 LYS A N 1
ATOM 1586 C CA . LYS A 1 194 ? -12.272 9.454 24.062 1.00 86.44 194 LYS A CA 1
ATOM 1587 C C . LYS A 1 194 ? -10.830 9.540 23.552 1.00 86.44 194 LYS A C 1
ATOM 1589 O O . LYS A 1 194 ? -10.625 9.724 22.358 1.00 86.44 194 LYS A O 1
ATOM 1594 N N . ASP A 1 195 ? -9.845 9.338 24.427 1.00 87.38 195 ASP A N 1
ATOM 1595 C CA . ASP A 1 195 ? -8.421 9.321 24.054 1.00 87.38 195 ASP A CA 1
ATOM 1596 C C . ASP A 1 195 ? -8.095 8.207 23.037 1.00 87.38 195 ASP A C 1
ATOM 1598 O O . ASP A 1 195 ? -7.359 8.435 22.078 1.00 87.38 195 ASP A O 1
ATOM 1602 N N . GLY A 1 196 ? -8.681 7.014 23.193 1.00 87.00 196 GLY A N 1
ATOM 1603 C CA . GLY A 1 196 ? -8.511 5.909 22.243 1.00 87.00 196 GLY A CA 1
ATOM 1604 C C . GLY A 1 196 ? -9.161 6.191 20.885 1.00 87.00 196 GLY A C 1
ATOM 1605 O O . GLY A 1 196 ? -8.541 5.941 19.849 1.00 87.00 196 GLY A O 1
ATOM 1606 N N . LEU A 1 197 ? -10.364 6.779 20.882 1.00 91.69 197 LEU A N 1
ATOM 1607 C CA . LEU A 1 197 ? -11.053 7.214 19.657 1.00 91.69 197 LEU A CA 1
ATOM 1608 C C . LEU A 1 197 ? -10.239 8.283 18.903 1.00 91.69 197 LEU A C 1
ATOM 1610 O O . LEU A 1 197 ? -10.080 8.220 17.683 1.00 91.69 197 LEU A O 1
ATOM 1614 N N . GLU A 1 198 ? -9.694 9.272 19.621 1.00 92.31 198 GLU A N 1
ATOM 1615 C CA . GLU A 1 198 ? -8.886 10.345 19.028 1.00 92.31 198 GLU A CA 1
ATOM 1616 C C . GLU A 1 198 ? -7.582 9.806 18.433 1.00 92.31 198 GLU A C 1
ATOM 1618 O O . GLU A 1 198 ? -7.289 10.083 17.271 1.00 92.31 198 GLU A O 1
ATOM 1623 N N . LYS A 1 199 ? -6.863 8.940 19.158 1.00 92.81 199 LYS A N 1
ATOM 1624 C CA . LYS A 1 199 ? -5.653 8.274 18.643 1.00 92.81 199 LYS A CA 1
ATOM 1625 C C . LYS A 1 199 ? -5.922 7.468 17.378 1.00 92.81 199 LYS A C 1
ATOM 1627 O O . LYS A 1 199 ? -5.111 7.471 16.455 1.00 92.81 199 LYS A O 1
ATOM 1632 N N . THR A 1 200 ? -7.066 6.796 17.319 1.00 94.62 200 THR A N 1
ATOM 1633 C CA . THR A 1 200 ? -7.480 6.014 16.147 1.00 94.62 200 THR A CA 1
ATOM 1634 C C . THR A 1 200 ? -7.793 6.914 14.965 1.00 94.62 200 THR A C 1
ATOM 1636 O O . THR A 1 200 ? -7.317 6.665 13.857 1.00 94.62 200 THR A O 1
ATOM 1639 N N . ARG A 1 201 ? -8.526 8.007 15.193 1.00 96.50 201 ARG A N 1
ATOM 1640 C CA . ARG A 1 201 ? -8.784 9.028 14.171 1.00 96.50 201 ARG A CA 1
ATOM 1641 C C . ARG A 1 201 ? -7.487 9.618 13.620 1.00 96.50 201 ARG A C 1
ATOM 1643 O O . ARG A 1 201 ? -7.349 9.758 12.406 1.00 96.50 201 ARG A O 1
ATOM 1650 N N . ASP A 1 202 ? -6.539 9.943 14.489 1.00 96.88 202 ASP A N 1
ATOM 1651 C CA . ASP A 1 202 ? -5.264 10.528 14.083 1.00 96.88 202 ASP A CA 1
ATOM 1652 C C . ASP A 1 202 ? -4.424 9.522 13.284 1.00 96.88 202 ASP A C 1
ATOM 1654 O O . ASP A 1 202 ? -3.854 9.877 12.250 1.00 96.88 202 ASP A O 1
ATOM 1658 N N . ALA A 1 203 ? -4.431 8.245 13.679 1.00 97.06 203 ALA A N 1
ATOM 1659 C CA . ALA A 1 203 ? -3.802 7.165 12.923 1.00 97.06 203 ALA A CA 1
ATOM 1660 C C . ALA A 1 203 ? -4.451 6.953 11.539 1.00 97.06 203 ALA A C 1
ATOM 1662 O O . ALA A 1 203 ? -3.729 6.794 10.551 1.00 97.06 203 ALA A O 1
ATOM 1663 N N . ILE A 1 204 ? -5.788 7.011 11.434 1.00 97.88 204 ILE A N 1
ATOM 1664 C CA . ILE A 1 204 ? -6.514 6.984 10.148 1.00 97.88 204 ILE A CA 1
ATOM 1665 C C . ILE A 1 204 ? -6.034 8.127 9.253 1.00 97.88 204 ILE A C 1
ATOM 1667 O O . ILE A 1 204 ? -5.660 7.895 8.103 1.00 97.88 204 ILE A O 1
ATOM 1671 N N . ASN A 1 205 ? -6.017 9.352 9.782 1.00 97.81 205 ASN A N 1
ATOM 1672 C CA . ASN A 1 205 ? -5.627 10.539 9.026 1.00 97.81 205 ASN A CA 1
ATOM 1673 C C . ASN A 1 205 ? -4.172 10.452 8.555 1.00 97.81 205 ASN A C 1
ATOM 1675 O O . ASN A 1 205 ? -3.885 10.692 7.381 1.00 97.81 205 ASN A O 1
ATOM 1679 N N . TYR A 1 206 ? -3.262 10.051 9.444 1.00 97.62 206 TYR A N 1
ATOM 1680 C CA . TYR A 1 206 ? -1.853 9.868 9.115 1.00 97.62 206 TYR A CA 1
ATOM 1681 C C . TYR A 1 206 ? -1.656 8.849 7.987 1.00 97.62 206 TYR A C 1
ATOM 1683 O O . TYR A 1 206 ? -0.942 9.125 7.016 1.00 97.62 206 TYR A O 1
ATOM 1691 N N . LEU A 1 207 ? -2.296 7.678 8.084 1.00 97.56 207 LEU A N 1
ATOM 1692 C CA . LEU A 1 207 ? -2.192 6.646 7.053 1.00 97.56 207 LEU A CA 1
ATOM 1693 C C . LEU A 1 207 ? -2.824 7.102 5.734 1.00 97.56 207 LEU A C 1
ATOM 1695 O O . LEU A 1 207 ? -2.236 6.865 4.681 1.00 97.56 207 LEU A O 1
ATOM 1699 N N . SER A 1 208 ? -3.956 7.812 5.781 1.00 97.25 208 SER A N 1
ATOM 1700 C CA . SER A 1 208 ? -4.631 8.337 4.587 1.00 97.25 208 SER A CA 1
ATOM 1701 C C . SER A 1 208 ? -3.719 9.296 3.826 1.00 97.25 208 SER A C 1
ATOM 1703 O O . SER A 1 208 ? -3.461 9.099 2.641 1.00 97.25 208 SER A O 1
ATOM 1705 N N . ILE A 1 209 ? -3.144 10.279 4.525 1.0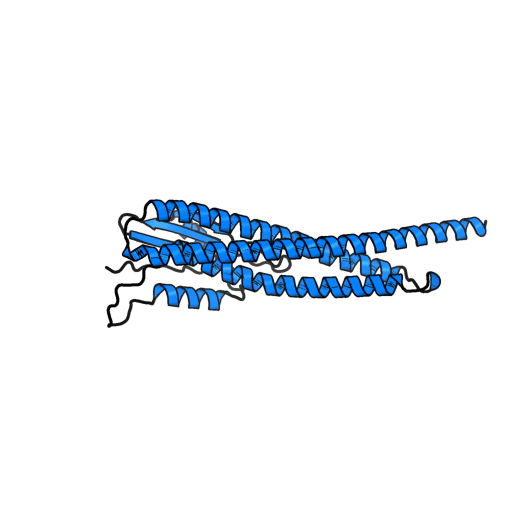0 97.25 209 ILE A N 1
ATOM 1706 C CA . ILE A 1 209 ? -2.208 11.251 3.939 1.00 97.25 209 ILE A CA 1
ATOM 1707 C C . ILE A 1 209 ? -0.961 10.546 3.393 1.00 97.25 209 ILE A C 1
ATOM 1709 O O . ILE A 1 209 ? -0.456 10.891 2.320 1.00 97.25 209 ILE A O 1
ATOM 1713 N N . SER A 1 210 ? -0.458 9.544 4.114 1.00 96.81 210 SER A N 1
ATOM 1714 C CA . SER A 1 210 ? 0.731 8.797 3.703 1.00 96.81 210 SER A CA 1
ATO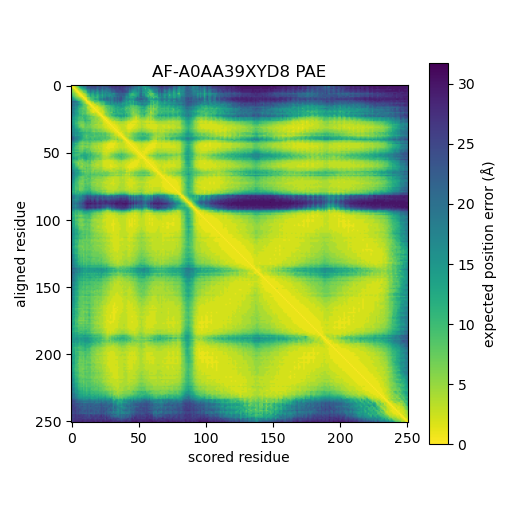M 1715 C C . SER A 1 210 ? 0.499 7.996 2.419 1.00 96.81 210 SER A C 1
ATOM 1717 O O . SER A 1 210 ? 1.355 7.999 1.533 1.00 96.81 210 SER A O 1
ATOM 1719 N N . ILE A 1 211 ? -0.658 7.342 2.291 1.00 96.00 211 ILE A N 1
ATOM 1720 C CA . ILE A 1 211 ? -1.031 6.574 1.097 1.00 96.00 211 ILE A CA 1
ATOM 1721 C C . ILE A 1 211 ? -1.310 7.506 -0.084 1.00 96.00 211 ILE A C 1
ATOM 1723 O O . ILE A 1 211 ? -0.819 7.256 -1.183 1.00 96.00 211 ILE A O 1
ATOM 1727 N N . GLU A 1 212 ? -2.006 8.624 0.131 1.00 96.06 212 GLU A N 1
ATOM 1728 C CA . GLU A 1 212 ? -2.213 9.638 -0.910 1.00 96.06 212 GLU A CA 1
ATOM 1729 C C . GLU A 1 212 ? -0.895 10.229 -1.419 1.00 96.06 212 GLU A C 1
ATOM 1731 O O . GLU A 1 212 ? -0.712 10.426 -2.621 1.00 96.06 212 GLU A O 1
ATOM 1736 N N . SER A 1 213 ? 0.059 10.472 -0.520 1.00 95.75 213 SER A N 1
ATOM 1737 C CA . SER A 1 213 ? 1.399 10.919 -0.905 1.00 95.75 213 SER A CA 1
ATOM 1738 C C . SER A 1 213 ? 2.095 9.876 -1.780 1.00 95.75 213 SER A C 1
ATOM 1740 O O . SER A 1 213 ? 2.719 10.224 -2.783 1.00 95.75 213 SER A O 1
ATOM 1742 N N . GLN A 1 214 ? 1.946 8.591 -1.450 1.00 95.00 214 GLN A N 1
ATOM 1743 C CA . GLN A 1 214 ? 2.507 7.501 -2.243 1.00 95.00 214 GLN A CA 1
ATOM 1744 C C . GLN A 1 214 ? 1.856 7.381 -3.629 1.00 95.00 214 GLN A C 1
ATOM 1746 O O . GLN A 1 214 ? 2.570 7.158 -4.608 1.00 95.00 214 GLN A O 1
ATOM 1751 N N . LEU A 1 215 ? 0.540 7.591 -3.736 1.00 94.81 215 LEU A N 1
ATOM 1752 C CA . LEU A 1 215 ? -0.178 7.658 -5.015 1.00 94.81 215 LEU A CA 1
ATOM 1753 C C . LEU A 1 215 ? 0.365 8.769 -5.918 1.00 94.81 215 LEU A C 1
ATOM 1755 O O . LEU A 1 215 ? 0.616 8.539 -7.099 1.00 94.81 215 LEU A O 1
ATOM 1759 N N . ARG A 1 216 ? 0.620 9.961 -5.364 1.00 95.69 216 ARG A N 1
ATOM 1760 C CA . ARG A 1 216 ? 1.212 11.075 -6.128 1.00 95.69 216 ARG A CA 1
ATOM 1761 C C . ARG A 1 216 ? 2.604 10.729 -6.655 1.00 95.69 216 ARG A C 1
ATOM 1763 O O . ARG A 1 216 ? 2.922 11.048 -7.801 1.00 95.69 216 ARG A O 1
ATOM 1770 N N . TRP A 1 217 ? 3.423 10.047 -5.853 1.00 95.06 217 TRP A N 1
ATOM 1771 C CA . TRP A 1 217 ? 4.729 9.563 -6.305 1.00 95.06 217 TRP A CA 1
ATOM 1772 C C . TRP A 1 217 ? 4.610 8.538 -7.434 1.00 95.06 217 TRP A C 1
ATOM 1774 O O . TRP A 1 217 ? 5.302 8.675 -8.440 1.00 95.06 217 TRP A O 1
ATOM 1784 N N . LEU A 1 218 ? 3.702 7.567 -7.314 1.00 95.56 218 LEU A N 1
ATOM 1785 C CA . LEU A 1 218 ? 3.453 6.568 -8.359 1.00 95.56 218 LEU A CA 1
ATOM 1786 C C . LEU A 1 218 ? 2.966 7.209 -9.667 1.00 95.56 218 LEU A C 1
ATOM 1788 O O . LEU A 1 218 ? 3.480 6.877 -10.733 1.00 95.56 218 LEU A O 1
ATOM 1792 N N . ALA A 1 219 ? 2.073 8.200 -9.593 1.00 95.06 219 ALA A N 1
ATOM 1793 C CA . ALA A 1 219 ? 1.647 8.975 -10.760 1.00 95.06 219 ALA A CA 1
ATOM 1794 C C . ALA A 1 219 ? 2.824 9.714 -11.426 1.00 95.06 219 ALA A C 1
ATOM 1796 O O . ALA A 1 219 ? 2.949 9.736 -12.651 1.00 95.06 219 ALA A O 1
ATOM 1797 N N . SER A 1 220 ? 3.734 10.272 -10.622 1.00 95.44 220 SER A N 1
ATOM 1798 C CA . SER A 1 220 ? 4.955 10.908 -11.123 1.00 95.44 220 SER A CA 1
ATOM 1799 C C . SER A 1 220 ? 5.897 9.906 -11.807 1.00 95.44 220 SER A C 1
ATOM 1801 O O . SER A 1 220 ? 6.470 10.216 -12.852 1.00 95.44 220 SER A O 1
ATOM 1803 N N . TYR A 1 221 ? 6.053 8.699 -11.259 1.00 94.75 221 TYR A N 1
ATOM 1804 C CA . TYR A 1 221 ? 6.853 7.631 -11.873 1.00 94.75 221 TYR A CA 1
ATOM 1805 C C . TYR A 1 221 ? 6.258 7.163 -13.199 1.00 94.75 221 TYR A C 1
ATOM 1807 O O . TYR A 1 221 ? 6.981 7.076 -14.192 1.00 94.75 221 TYR A O 1
ATOM 1815 N N . LYS A 1 222 ? 4.936 6.976 -13.244 1.00 93.81 222 LYS A N 1
ATOM 1816 C CA . LYS A 1 222 ? 4.207 6.653 -14.471 1.00 93.81 222 LYS A CA 1
ATOM 1817 C C . LYS A 1 222 ? 4.460 7.688 -15.568 1.00 93.81 222 LYS A C 1
ATOM 1819 O O . LYS A 1 222 ? 4.870 7.318 -16.663 1.00 93.81 222 LYS A O 1
ATOM 1824 N N . SER A 1 223 ? 4.337 8.977 -15.243 1.00 94.62 223 SER A N 1
ATOM 1825 C CA . SER A 1 223 ? 4.591 10.067 -16.194 1.00 94.62 223 SER A CA 1
ATOM 1826 C C . SER A 1 223 ? 6.019 10.052 -16.757 1.00 94.62 223 SER A C 1
ATOM 1828 O O . SER A 1 223 ? 6.192 10.137 -17.971 1.00 94.62 223 SER A O 1
ATOM 1830 N N . ARG A 1 224 ? 7.051 9.881 -15.914 1.00 93.19 224 ARG A N 1
ATOM 1831 C CA . ARG A 1 224 ? 8.451 9.785 -16.385 1.00 93.19 224 ARG A CA 1
ATOM 1832 C C . ARG A 1 224 ? 8.653 8.602 -17.329 1.00 93.19 224 ARG A C 1
ATOM 1834 O O . ARG A 1 224 ? 9.283 8.736 -18.374 1.00 93.19 224 ARG A O 1
ATOM 1841 N N . LYS A 1 225 ? 8.076 7.454 -16.981 1.00 92.81 225 LYS A N 1
ATOM 1842 C CA . LYS A 1 225 ? 8.109 6.258 -17.821 1.00 92.81 225 LYS A CA 1
ATOM 1843 C C . LYS A 1 225 ? 7.362 6.458 -19.146 1.00 92.81 225 LYS A C 1
ATOM 1845 O O . LYS A 1 225 ? 7.779 5.916 -20.165 1.00 92.81 225 LYS A O 1
ATOM 1850 N N . ASP A 1 226 ? 6.245 7.184 -19.170 1.00 91.69 226 ASP A N 1
ATOM 1851 C CA . ASP A 1 226 ? 5.512 7.494 -20.411 1.00 91.69 226 ASP A CA 1
ATOM 1852 C C . ASP A 1 226 ? 6.351 8.358 -21.353 1.00 91.69 226 ASP A C 1
ATOM 1854 O O . ASP A 1 226 ? 6.436 8.064 -22.545 1.00 91.69 226 ASP A O 1
ATOM 1858 N N . ILE A 1 227 ? 7.056 9.350 -20.808 1.00 90.88 227 ILE A N 1
ATOM 1859 C CA . ILE A 1 227 ? 8.002 10.172 -21.571 1.00 90.88 227 ILE A CA 1
ATOM 1860 C C . ILE A 1 227 ? 9.106 9.298 -22.184 1.00 90.88 227 ILE A C 1
ATOM 1862 O O . ILE A 1 227 ? 9.345 9.376 -23.388 1.00 90.88 227 ILE A O 1
ATOM 1866 N N . ALA A 1 228 ? 9.729 8.417 -21.397 1.00 90.88 228 ALA A N 1
ATOM 1867 C CA . ALA A 1 228 ? 10.786 7.532 -21.891 1.00 90.88 228 ALA A CA 1
ATOM 1868 C C . ALA A 1 228 ? 10.300 6.548 -22.970 1.00 90.88 228 ALA A C 1
ATOM 1870 O O . ALA A 1 228 ? 10.964 6.372 -23.991 1.00 90.88 228 ALA A O 1
ATOM 1871 N N . MET A 1 229 ? 9.110 5.963 -22.796 1.00 89.31 229 MET A N 1
ATOM 1872 C CA . MET A 1 229 ? 8.497 5.096 -23.812 1.00 89.31 229 MET A CA 1
ATOM 1873 C C . MET A 1 229 ? 8.246 5.832 -25.131 1.00 89.31 229 MET A C 1
ATOM 1875 O O . MET A 1 229 ? 8.465 5.270 -26.208 1.00 89.31 229 MET A O 1
ATOM 1879 N N . ASN A 1 230 ? 7.824 7.096 -25.065 1.00 89.12 230 ASN A N 1
ATOM 1880 C CA . ASN A 1 230 ? 7.635 7.917 -26.257 1.00 89.12 230 ASN A CA 1
ATOM 1881 C C . ASN A 1 230 ? 8.969 8.194 -26.964 1.00 89.12 230 ASN A C 1
ATOM 1883 O O . ASN A 1 230 ? 9.036 8.080 -28.187 1.00 89.12 230 ASN A O 1
ATOM 1887 N N . LEU A 1 231 ? 10.041 8.485 -26.218 1.00 86.62 231 LEU A N 1
ATOM 1888 C CA . LEU A 1 231 ? 11.379 8.682 -26.790 1.00 86.62 231 LEU A CA 1
ATOM 1889 C C . LEU A 1 231 ? 11.878 7.425 -27.513 1.00 86.62 231 LEU A C 1
ATOM 1891 O O . LEU A 1 231 ? 12.340 7.508 -28.651 1.00 86.62 231 LEU A O 1
ATOM 1895 N N . VAL A 1 232 ? 11.734 6.254 -26.895 1.00 85.62 232 VAL A N 1
ATOM 1896 C CA . VAL A 1 232 ? 12.083 4.960 -27.504 1.00 85.62 232 VAL A CA 1
ATOM 1897 C C . VAL A 1 232 ? 11.280 4.710 -28.786 1.00 85.62 232 VAL A C 1
ATOM 1899 O O . VAL A 1 232 ? 11.849 4.352 -29.819 1.00 85.62 232 VAL A O 1
ATOM 1902 N N . SER A 1 233 ? 9.973 4.986 -28.761 1.00 80.56 233 SER A N 1
ATOM 1903 C CA . SER A 1 233 ? 9.077 4.796 -29.912 1.00 80.56 233 SER A CA 1
ATOM 1904 C C . SER A 1 233 ? 9.424 5.713 -31.089 1.00 80.56 233 SER A C 1
ATOM 1906 O O . SER A 1 233 ? 9.445 5.273 -32.240 1.00 80.56 233 SER A O 1
ATOM 1908 N N . VAL A 1 234 ? 9.753 6.980 -30.812 1.00 81.56 234 VAL A N 1
ATOM 1909 C CA . VAL A 1 234 ? 10.223 7.927 -31.834 1.00 81.56 234 VAL A CA 1
ATOM 1910 C C . VAL A 1 234 ? 11.508 7.405 -32.475 1.00 81.56 234 VAL A C 1
ATOM 1912 O O . VAL A 1 234 ? 11.586 7.319 -33.699 1.00 81.56 234 VAL A O 1
ATOM 1915 N N . ASN A 1 235 ? 12.485 6.977 -31.673 1.00 75.56 235 ASN A N 1
ATOM 1916 C CA . ASN A 1 235 ? 13.750 6.444 -32.181 1.00 75.56 235 ASN A CA 1
ATOM 1917 C C . ASN A 1 235 ? 13.581 5.161 -33.016 1.00 75.56 235 ASN A C 1
ATOM 1919 O O . ASN A 1 235 ? 14.302 4.985 -34.000 1.00 75.56 235 ASN A O 1
ATOM 1923 N N . MET A 1 236 ? 12.608 4.300 -32.690 1.00 73.12 236 MET A N 1
ATOM 1924 C CA . MET A 1 236 ? 12.237 3.172 -33.556 1.00 73.12 236 MET A CA 1
ATOM 1925 C C . MET A 1 236 ? 11.738 3.646 -34.927 1.00 73.12 236 MET A C 1
ATOM 1927 O O . MET A 1 236 ? 12.193 3.144 -35.955 1.00 73.12 236 MET A O 1
ATOM 1931 N N . SER A 1 237 ? 10.835 4.629 -34.951 1.00 71.44 237 SER A N 1
ATOM 1932 C CA . SER A 1 237 ? 10.239 5.149 -36.189 1.00 71.44 237 SER A CA 1
ATOM 1933 C C . SER A 1 237 ? 11.277 5.778 -37.131 1.00 71.44 237 SER A C 1
ATOM 1935 O O . SER A 1 237 ? 11.283 5.501 -38.336 1.00 71.44 237 SER A O 1
ATOM 1937 N N . TRP A 1 238 ? 12.219 6.559 -36.585 1.00 68.19 238 TRP A N 1
ATOM 1938 C CA . TRP A 1 238 ? 13.325 7.139 -37.359 1.00 68.19 238 TRP A CA 1
ATOM 1939 C C . TRP A 1 238 ? 14.168 6.065 -38.049 1.00 68.19 238 TRP A C 1
ATOM 1941 O O . TRP A 1 238 ? 14.428 6.159 -39.249 1.00 68.19 238 TRP A O 1
ATOM 1951 N N . LYS A 1 239 ? 14.529 5.001 -37.325 1.00 65.44 239 LYS A N 1
ATOM 1952 C CA . LYS A 1 239 ? 15.374 3.929 -37.863 1.00 65.44 239 LYS A CA 1
ATOM 1953 C C . LYS A 1 239 ? 14.673 3.109 -38.948 1.00 65.44 239 LYS A C 1
ATOM 1955 O O . LYS A 1 239 ? 15.300 2.720 -39.931 1.00 65.44 239 LYS A O 1
ATOM 1960 N N . VAL A 1 240 ? 13.363 2.887 -38.814 1.00 66.25 240 VAL A N 1
ATOM 1961 C CA . VAL A 1 240 ? 12.548 2.247 -39.863 1.00 66.25 240 VAL A CA 1
ATOM 1962 C C . VAL A 1 240 ? 12.512 3.110 -41.126 1.00 66.25 240 VAL A C 1
ATOM 1964 O O . VAL A 1 240 ? 12.710 2.595 -42.226 1.00 66.25 240 VAL A O 1
ATOM 1967 N N . THR A 1 241 ? 12.322 4.421 -40.975 1.00 71.88 241 THR A N 1
ATOM 1968 C CA . THR A 1 241 ? 12.276 5.363 -42.104 1.00 71.88 241 THR A CA 1
ATOM 1969 C C . THR A 1 241 ? 13.620 5.433 -42.838 1.00 71.88 241 THR A C 1
ATOM 1971 O O . THR A 1 241 ? 13.653 5.403 -44.068 1.00 71.88 241 THR A O 1
ATOM 1974 N N . GLU A 1 242 ? 14.738 5.441 -42.108 1.00 68.94 242 GLU A N 1
ATOM 1975 C CA . GLU A 1 242 ? 16.083 5.433 -42.694 1.00 68.94 242 GLU A CA 1
ATOM 1976 C C . GLU A 1 242 ? 16.383 4.134 -43.462 1.00 68.94 242 GLU A C 1
ATOM 1978 O O . GLU A 1 242 ? 16.915 4.172 -44.573 1.00 68.94 242 GLU A O 1
ATOM 1983 N N . LEU A 1 243 ? 15.996 2.974 -42.918 1.00 66.31 243 LEU A N 1
ATOM 1984 C CA . LEU A 1 243 ? 16.158 1.683 -43.596 1.00 66.31 243 LEU A CA 1
ATOM 1985 C C . LEU A 1 243 ? 15.348 1.602 -44.899 1.00 66.31 243 LEU A C 1
ATOM 1987 O O . LEU A 1 243 ? 15.828 1.036 -45.884 1.00 66.31 243 LEU A O 1
ATOM 1991 N N . ILE A 1 244 ? 14.143 2.181 -44.921 1.00 71.06 244 ILE A N 1
ATOM 1992 C CA . ILE A 1 244 ? 13.321 2.284 -46.135 1.00 71.06 244 ILE A CA 1
ATOM 1993 C C . ILE A 1 244 ? 14.006 3.200 -47.157 1.00 71.06 244 ILE A C 1
ATOM 1995 O O . ILE A 1 244 ? 14.164 2.801 -48.309 1.00 71.06 244 ILE A O 1
ATOM 1999 N N . ALA A 1 245 ? 14.486 4.376 -46.742 1.00 70.38 245 ALA A N 1
ATOM 2000 C CA . ALA A 1 245 ? 15.179 5.313 -47.627 1.00 70.38 245 ALA A CA 1
ATOM 2001 C C . ALA A 1 245 ? 16.460 4.713 -48.237 1.00 70.38 245 ALA A C 1
ATOM 2003 O O . ALA A 1 245 ? 16.682 4.832 -49.443 1.00 70.38 245 ALA A O 1
ATOM 2004 N N . ARG A 1 246 ? 17.272 3.996 -47.445 1.00 67.50 246 ARG A N 1
ATOM 2005 C CA . ARG A 1 246 ? 18.473 3.301 -47.943 1.00 67.50 246 ARG A CA 1
ATOM 2006 C C . ARG A 1 246 ? 18.131 2.200 -48.950 1.00 67.50 246 ARG A C 1
ATOM 2008 O O . ARG A 1 246 ? 18.843 2.058 -49.936 1.00 67.50 246 ARG A O 1
ATOM 2015 N N . ARG A 1 247 ? 17.036 1.453 -48.757 1.00 64.94 247 ARG A N 1
ATOM 2016 C CA . ARG A 1 247 ? 16.578 0.445 -49.733 1.00 64.94 247 ARG A CA 1
ATOM 2017 C C . ARG A 1 247 ? 16.117 1.064 -51.052 1.00 64.94 247 ARG A C 1
ATOM 2019 O O . ARG A 1 247 ? 16.455 0.524 -52.097 1.00 64.94 247 ARG A O 1
ATOM 2026 N N . SER A 1 248 ? 15.415 2.195 -51.008 1.00 65.38 248 SER A N 1
ATOM 2027 C CA . SER A 1 248 ? 14.956 2.912 -52.210 1.00 65.38 248 SER A CA 1
ATOM 2028 C C . SER A 1 248 ? 16.076 3.632 -52.972 1.00 65.38 248 SER A C 1
ATOM 2030 O O . SER A 1 248 ? 15.874 4.032 -54.108 1.00 65.38 248 SER A O 1
ATOM 2032 N N . SER A 1 249 ? 17.244 3.821 -52.349 1.00 61.44 249 SER A N 1
ATOM 2033 C CA . SER A 1 249 ? 18.417 4.471 -52.962 1.00 61.44 249 SER A CA 1
ATOM 2034 C C . SER A 1 249 ? 19.339 3.489 -53.699 1.00 61.44 249 SER A C 1
ATOM 2036 O O . SER A 1 249 ? 20.278 3.912 -54.366 1.00 61.44 249 SER A O 1
ATOM 2038 N N . ILE A 1 250 ? 19.121 2.182 -53.515 1.00 57.25 250 ILE A N 1
ATOM 2039 C CA . ILE A 1 250 ? 19.935 1.089 -54.079 1.00 57.25 250 ILE A CA 1
ATOM 2040 C C . ILE A 1 250 ? 19.205 0.404 -55.261 1.00 57.25 250 ILE A C 1
ATOM 2042 O O . ILE A 1 250 ? 19.799 -0.423 -55.951 1.00 57.25 250 ILE A O 1
ATOM 2046 N N . SER A 1 251 ? 17.939 0.759 -55.517 1.00 49.06 251 SER A N 1
ATOM 2047 C CA . SER A 1 251 ? 17.152 0.359 -56.699 1.00 49.06 251 SER A CA 1
ATOM 2048 C C . SER A 1 251 ? 17.210 1.410 -57.797 1.00 49.06 251 SER A C 1
ATOM 2050 O O . SER A 1 251 ? 17.348 1.017 -58.972 1.00 49.06 251 SER A O 1
#

Foldseek 3Di:
DDQDDEPAPADQDPVVVVVVVVVDDFPDKDFAFDLDPVDPWGTWIKGWDADPVSRYIYIYIYIHPPDPCPVVLVVVVCVLRVQQPDPPDPPRQDADPCVSVLSSLVSSVVVSVVSVVVLVVLLVVLLVLLVVLVPDDLVPRDPVSLVVSLVSLVVSLVSLVSNLVSLVSSLVSLVVSLVVLVVVVVPDDDPSCVVNSVVSNVSSVVSNVVSVVVNVVSVVSNVSSVVSNVSSVVSVVVVVVVVVVVVVVVD

Solvent-accessible surface area (backbone atoms only — not comparable to full-atom values): 14326 Å² total; per-residue (Å²): 139,81,80,80,67,72,58,78,52,75,42,79,46,74,72,62,50,52,60,54,48,74,78,50,76,64,78,45,72,53,67,53,53,63,64,54,86,90,52,97,66,54,48,51,31,42,34,31,31,75,40,81,90,73,63,38,59,42,44,44,41,36,34,38,84,80,48,89,56,52,67,60,52,50,52,56,50,47,59,71,70,54,65,72,79,61,97,75,80,64,79,61,75,57,72,44,81,62,46,60,59,50,52,51,50,49,53,55,48,56,54,36,51,54,55,52,48,57,51,50,51,55,45,51,58,48,49,56,49,51,53,54,57,69,70,43,56,81,88,75,53,55,68,68,60,53,51,51,50,52,52,51,52,50,53,50,45,54,53,47,54,48,40,41,54,23,42,52,48,45,47,52,52,49,52,52,49,49,57,51,48,52,57,52,58,71,73,60,80,61,72,86,41,46,66,28,50,49,53,42,53,52,51,50,52,52,51,46,54,52,45,54,53,50,43,54,51,45,53,52,51,50,51,54,52,52,54,50,52,50,54,53,52,51,56,51,52,54,53,54,52,50,55,52,53,54,55,67,73,75,111